Protein AF-A0A6I4M5A2-F1 (afdb_monomer)

Organism: NCBI:txid2650748

Secondary structure (DSSP, 8-state):
--EEEEEEEEEE--BTTEEEEEE----SPPPGGGTTS-TTTTSGGG--S---SSS-EE-BSEEEEE--S-EEEEEEEESS-PPPPSS--SEEEEEEEEE-SS-EEEE-SS--S---EE---SSEEEEEEEEEEEETTEEEEEEEEEE--S-----EEEEEPPPPTT-TTHHHHHHHHHHHHHHHS-EEEEHHHHHHHHTS-HHHHHHHHHHHHHTTSEEEE-TTSSEEEEEEPP-S-HHHH-TTHHHHHHHHHHHHHHHHTTPPP---------SSS--------------PPPPPPPP-

Nearest PDB structures (foldseek):
  6i86-assembly3_C  TM=5.815E-01  e=5.321E-05  Chondromyces crocatus
  7qxx-assembly1_W  TM=5.379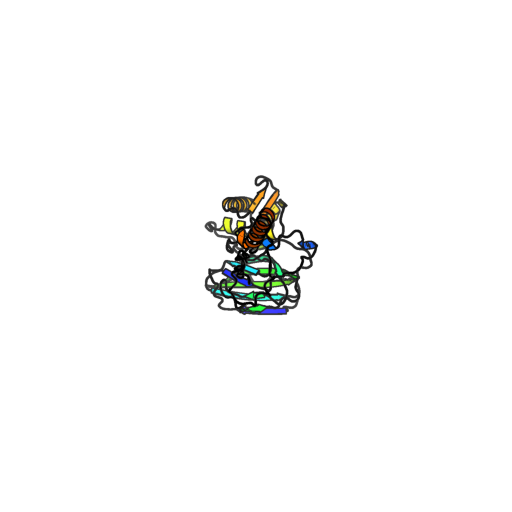E-01  e=1.073E-02  Homo sapiens
  8c7o-assembly1_A  TM=6.845E-01  e=4.508E-01  Staphylococcus aureus subsp. aureus USA300
  3fm5-assembly3_B  TM=6.234E-01  e=3.542E-01  Rhodococcus jostii RHA1
  5lnh-assembly1_A  TM=3.674E-01  e=1.256E+00  Bacillus subtilis subsp. subtilis str. 168

Sequence (300 aa):
MPLLARYEHPEHRPEYSTLVVRGTPWTTDLPPELAHLDLDLLDEDAFAGWPQGDLGGAGNGWVLATTTNLNHVVLEAHDAAPPPSDERWGDVMESPLRSGGLGVNLTQVIESEPMRGVRLGPAGLYRVRMSRRRLDDRWHWLLQFWPAGGVLEPPRGLFREPRSAQDDDLESDLAMDLVAIALWSPGQASKADLAERLLVSTQAIDAALEYALRYDLLHVDDRAASTVSITPVDKRPPEERDPFAAARERRAALEAWAKANGKRINVRANPHPRSGNDSAAAISMTVPLPKTPRPERPGD

Radius of gyration: 25.93 Å; Cα contacts (8 Å, |Δi|>4): 566; chains: 1; bounding box: 83×92×46 Å

Solvent-accessible surface area (backbone atoms only — not comparable to full-atom values): 16962 Å² total; per-residue (Å²): 131,57,76,73,33,73,34,78,39,78,75,40,64,37,46,92,31,32,45,36,33,43,32,42,53,57,87,67,85,69,59,79,92,49,63,87,50,61,64,71,65,30,35,82,65,23,46,76,65,70,68,52,18,72,78,40,52,48,30,45,13,39,36,38,20,41,55,56,70,43,22,30,41,35,41,36,18,30,78,43,82,74,75,85,69,90,66,89,59,43,30,28,34,38,29,43,30,34,33,39,26,65,30,41,15,45,36,48,82,83,56,85,70,69,46,81,49,30,55,73,48,71,59,43,53,27,35,34,37,44,34,34,33,81,53,93,92,30,40,38,38,40,37,40,35,19,59,45,90,78,72,86,57,46,49,32,45,79,42,69,58,84,74,61,96,79,54,86,54,55,42,53,21,46,23,41,49,49,38,51,28,19,58,63,53,64,41,78,45,41,43,63,60,52,10,60,33,61,72,52,51,51,68,56,48,54,48,8,53,50,45,21,47,76,70,56,44,34,48,67,46,57,75,88,50,68,54,28,35,36,38,60,45,79,57,49,56,75,61,70,79,35,76,52,48,66,56,49,51,53,47,51,53,48,52,53,52,25,59,77,68,79,46,84,82,82,78,72,81,72,77,78,83,72,92,66,100,74,83,79,86,85,80,81,82,85,74,81,73,78,80,74,79,78,80,79,76,84,82,132

Structure (mmCIF, N/CA/C/O backbone):
data_AF-A0A6I4M5A2-F1
#
_entry.id   AF-A0A6I4M5A2-F1
#
loop_
_atom_site.group_PDB
_atom_site.id
_atom_site.type_symbol
_atom_site.label_atom_id
_atom_site.label_alt_id
_atom_site.label_comp_id
_atom_site.label_asym_id
_atom_site.label_entity_id
_atom_site.label_seq_id
_atom_site.pdbx_PDB_ins_code
_atom_site.Cartn_x
_atom_site.Cartn_y
_atom_site.Cartn_z
_atom_site.occupancy
_atom_site.B_iso_or_equiv
_atom_site.auth_seq_id
_atom_site.auth_comp_id
_atom_site.auth_asym_id
_atom_site.auth_atom_id
_atom_site.pdbx_PDB_model_num
ATOM 1 N N . MET A 1 1 ? 23.786 -6.596 -8.452 1.00 70.50 1 MET A N 1
ATOM 2 C CA . MET A 1 1 ? 22.385 -6.900 -8.119 1.00 70.50 1 MET A CA 1
ATOM 3 C C . MET A 1 1 ? 21.661 -7.228 -9.406 1.00 70.50 1 MET A C 1
ATOM 5 O O . MET A 1 1 ? 21.428 -6.315 -10.190 1.00 70.50 1 MET A O 1
ATOM 9 N N . PRO A 1 2 ? 21.491 -8.515 -9.725 1.00 90.56 2 PRO A N 1
ATOM 10 C CA . PRO A 1 2 ? 20.847 -8.938 -10.956 1.00 90.56 2 PRO A CA 1
ATOM 11 C C . PRO A 1 2 ? 19.333 -8.688 -10.940 1.00 90.56 2 PRO A C 1
ATOM 13 O O . PRO A 1 2 ? 18.602 -9.1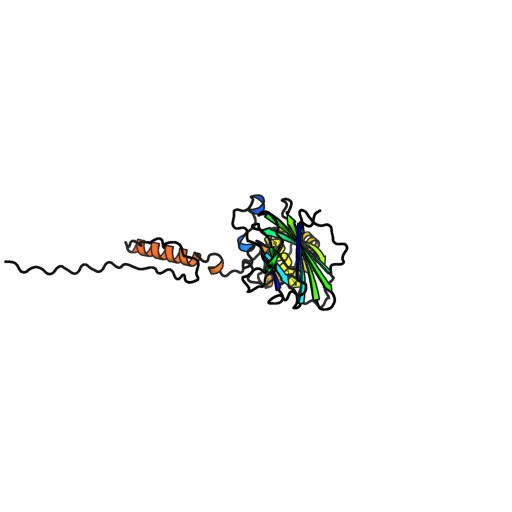83 -10.084 1.00 90.56 2 PRO A O 1
ATOM 16 N N . LEU A 1 3 ? 18.871 -7.986 -11.975 1.00 96.62 3 LEU A N 1
ATOM 17 C CA . LEU A 1 3 ? 17.494 -8.066 -12.446 1.00 96.62 3 LEU A CA 1
ATOM 18 C C . LEU A 1 3 ? 17.213 -9.523 -12.845 1.00 96.62 3 LEU A C 1
ATOM 20 O O . LEU A 1 3 ? 17.863 -10.061 -13.742 1.00 96.62 3 LEU A O 1
ATOM 24 N N . LEU A 1 4 ? 16.263 -10.163 -12.168 1.00 96.06 4 LEU A N 1
ATOM 25 C CA . LEU A 1 4 ? 15.893 -11.562 -12.385 1.00 96.06 4 LEU A CA 1
ATOM 26 C C . LEU A 1 4 ? 14.869 -11.712 -13.509 1.00 96.06 4 LEU A C 1
ATOM 28 O O . LEU A 1 4 ? 14.948 -12.642 -14.311 1.00 96.06 4 LEU A O 1
ATOM 32 N N . ALA A 1 5 ? 13.890 -10.811 -13.555 1.00 96.62 5 ALA A N 1
ATOM 33 C CA . ALA A 1 5 ? 12.836 -10.810 -14.558 1.00 96.62 5 ALA A CA 1
ATOM 34 C C . ALA A 1 5 ? 12.271 -9.403 -14.742 1.00 96.62 5 ALA A C 1
ATOM 36 O O . ALA A 1 5 ? 12.229 -8.615 -13.798 1.00 96.62 5 ALA A O 1
ATOM 37 N N . ARG A 1 6 ? 11.786 -9.119 -15.952 1.00 97.12 6 ARG A N 1
ATOM 38 C CA . ARG A 1 6 ? 11.115 -7.867 -16.293 1.00 97.12 6 ARG A CA 1
ATOM 39 C C . ARG A 1 6 ? 9.891 -8.143 -17.153 1.00 97.12 6 ARG A C 1
ATOM 41 O O . ARG A 1 6 ? 9.943 -8.967 -18.064 1.00 97.12 6 ARG A O 1
ATOM 48 N N . TYR A 1 7 ? 8.817 -7.429 -16.864 1.00 96.88 7 TYR A N 1
ATOM 49 C CA . TYR A 1 7 ? 7.608 -7.372 -17.671 1.00 96.88 7 TYR A CA 1
ATOM 50 C C . TYR A 1 7 ? 7.252 -5.908 -17.927 1.00 96.88 7 TYR A C 1
ATOM 52 O O . TYR A 1 7 ? 7.434 -5.065 -17.054 1.00 96.88 7 TYR A O 1
ATOM 60 N N . GLU A 1 8 ? 6.763 -5.608 -19.126 1.00 97.50 8 GLU A N 1
ATOM 61 C CA . GLU A 1 8 ? 6.449 -4.249 -19.556 1.00 97.50 8 GLU A CA 1
ATOM 62 C C . GLU A 1 8 ? 5.127 -4.238 -20.322 1.00 97.50 8 GLU A C 1
ATOM 64 O O . GLU A 1 8 ? 4.909 -5.058 -21.220 1.00 97.50 8 GLU A O 1
ATOM 69 N N . HIS A 1 9 ? 4.251 -3.306 -19.954 1.00 96.00 9 HIS A N 1
ATOM 70 C CA . HIS A 1 9 ? 2.981 -3.047 -20.611 1.00 96.00 9 HIS A CA 1
ATOM 71 C C . HIS A 1 9 ? 2.895 -1.556 -20.989 1.00 96.00 9 HIS A C 1
ATOM 73 O O . HIS A 1 9 ? 2.576 -0.727 -20.133 1.00 96.00 9 HIS A O 1
ATOM 79 N N . PRO A 1 10 ? 3.150 -1.187 -22.258 1.00 95.38 10 PRO A N 1
ATOM 80 C CA . PRO A 1 10 ? 3.317 0.214 -22.658 1.00 95.38 10 PRO A CA 1
ATOM 81 C C . PRO A 1 10 ? 2.013 1.029 -22.675 1.00 95.38 10 PRO A C 1
ATOM 83 O O . PRO A 1 10 ? 2.061 2.256 -22.608 1.00 95.38 10 PRO A O 1
ATOM 86 N N . GLU A 1 11 ? 0.859 0.361 -22.781 1.00 94.69 11 GLU A N 1
ATOM 87 C CA . GLU A 1 11 ? -0.462 0.999 -22.914 1.00 94.69 11 GLU A CA 1
ATOM 88 C C . GLU A 1 11 ? -1.514 0.334 -22.010 1.00 94.69 11 GLU A C 1
ATOM 90 O O . GLU A 1 11 ? -2.566 -0.118 -22.461 1.00 94.69 11 GLU A O 1
ATOM 95 N N . HIS A 1 12 ? -1.203 0.188 -20.723 1.00 93.75 12 HIS A N 1
ATOM 96 C CA . HIS A 1 12 ? -2.118 -0.410 -19.756 1.00 93.75 12 HIS A CA 1
ATOM 97 C C . HIS A 1 12 ? -3.287 0.537 -19.468 1.00 93.75 12 HIS A C 1
ATOM 99 O O . HIS A 1 12 ? -3.085 1.708 -19.134 1.00 93.75 12 HIS A O 1
ATOM 105 N N . ARG A 1 13 ? -4.507 0.009 -19.588 1.00 93.81 13 ARG A N 1
ATOM 106 C CA . ARG A 1 13 ? -5.756 0.712 -19.296 1.00 93.81 13 ARG A CA 1
ATOM 107 C C . ARG A 1 13 ? -6.363 0.107 -18.029 1.00 93.81 13 ARG A C 1
ATOM 109 O O . ARG A 1 13 ? -6.889 -0.999 -18.107 1.00 93.81 13 ARG A O 1
ATOM 116 N N . PRO A 1 14 ? -6.243 0.785 -16.884 1.00 90.88 14 PRO A N 1
ATOM 117 C CA . PRO A 1 14 ? -6.717 0.270 -15.613 1.00 90.88 14 PRO A CA 1
ATOM 118 C C . PRO A 1 14 ? -8.240 0.354 -15.560 1.00 90.88 14 PRO A C 1
ATOM 120 O O . PRO A 1 14 ? -8.840 1.331 -16.017 1.00 90.88 14 PRO A O 1
ATOM 123 N N . GLU A 1 15 ? -8.867 -0.649 -14.959 1.00 89.75 15 GLU A N 1
ATOM 124 C CA . GLU A 1 15 ? -10.280 -0.565 -14.609 1.00 89.75 15 GLU A CA 1
ATOM 125 C C . GLU A 1 15 ? -10.447 0.352 -13.403 1.00 89.75 15 GLU A C 1
ATOM 127 O O . GLU A 1 15 ? -9.641 0.320 -12.474 1.00 89.75 15 GLU A O 1
ATOM 132 N N . TYR A 1 16 ? -11.483 1.193 -13.427 1.00 89.44 16 TYR A N 1
ATOM 133 C CA . TYR A 1 16 ? -11.801 2.096 -12.319 1.00 89.44 16 TYR A CA 1
ATOM 134 C C . TYR A 1 16 ? -10.622 2.958 -11.849 1.00 89.44 16 TYR A C 1
ATOM 136 O O . TYR A 1 16 ? -10.483 3.225 -10.658 1.00 89.44 16 TYR A O 1
ATOM 144 N N . SER A 1 17 ? -9.744 3.366 -12.774 1.00 90.56 17 SER A N 1
ATOM 145 C CA . SER A 1 17 ? -8.548 4.146 -12.432 1.00 90.56 17 SER A CA 1
ATOM 146 C C . SER A 1 17 ? -7.639 3.446 -11.409 1.00 90.56 17 SER A C 1
ATOM 148 O O . SER A 1 17 ? -6.918 4.108 -10.671 1.00 90.56 17 SER A O 1
ATOM 150 N N . THR A 1 18 ? -7.651 2.111 -11.371 1.00 90.12 18 THR A N 1
ATOM 151 C CA . THR A 1 18 ? -6.906 1.305 -10.401 1.00 90.12 18 THR A CA 1
ATOM 152 C C . THR A 1 18 ? -5.913 0.376 -11.092 1.00 90.12 18 THR A C 1
ATOM 154 O O . THR A 1 18 ? -6.278 -0.487 -11.891 1.00 90.12 18 THR A O 1
ATOM 157 N N . LEU A 1 19 ? -4.632 0.540 -10.772 1.00 92.88 19 LEU A N 1
ATOM 158 C CA . LEU A 1 19 ? -3.585 -0.405 -11.123 1.00 92.88 19 LEU A CA 1
ATOM 159 C C . LEU A 1 19 ? -3.665 -1.583 -10.154 1.00 92.88 19 LEU A C 1
ATOM 161 O O . LEU A 1 19 ? -3.542 -1.385 -8.947 1.00 92.88 19 LEU A O 1
ATOM 165 N N . VAL A 1 20 ? -3.820 -2.795 -10.684 1.00 92.69 20 VAL A N 1
ATOM 166 C CA . VAL A 1 20 ? -3.905 -4.013 -9.876 1.00 92.69 20 VAL A CA 1
ATOM 167 C C . VAL A 1 20 ? -2.782 -4.963 -10.260 1.00 92.69 20 VAL A C 1
ATOM 169 O O . VAL A 1 20 ? -2.643 -5.357 -11.419 1.00 92.69 20 VAL A O 1
ATOM 172 N N . VAL A 1 21 ? -1.991 -5.375 -9.275 1.00 93.88 21 VAL A N 1
ATOM 173 C CA . VAL A 1 21 ? -1.024 -6.460 -9.425 1.00 93.88 21 VAL A CA 1
ATOM 174 C C . VAL A 1 21 ? -1.344 -7.546 -8.410 1.00 93.88 21 VAL A C 1
ATOM 176 O O . VAL A 1 21 ? -1.275 -7.307 -7.210 1.00 93.88 21 VAL A O 1
ATOM 179 N N . ARG A 1 22 ? -1.660 -8.753 -8.885 1.00 92.50 22 ARG A N 1
ATOM 180 C CA . ARG A 1 22 ? -1.986 -9.914 -8.045 1.00 92.50 22 ARG A CA 1
ATOM 181 C C . ARG A 1 22 ? -0.945 -11.014 -8.195 1.00 92.50 22 ARG A C 1
ATOM 183 O O . ARG A 1 22 ? -0.502 -11.346 -9.294 1.00 92.50 22 ARG A O 1
ATOM 190 N N . GLY A 1 23 ? -0.557 -11.604 -7.081 1.00 89.31 23 GLY A N 1
ATOM 191 C CA . GLY A 1 23 ? 0.194 -12.844 -6.984 1.00 89.31 23 GLY A CA 1
ATOM 192 C C . GLY A 1 23 ? -0.644 -13.925 -6.314 1.00 89.31 23 GLY A C 1
ATOM 193 O O . GLY A 1 23 ? -1.784 -13.703 -5.918 1.00 89.31 23 GLY A O 1
ATOM 194 N N . THR A 1 24 ? -0.071 -15.115 -6.168 1.00 81.38 24 THR A N 1
ATOM 195 C CA . THR A 1 24 ? -0.705 -16.161 -5.359 1.00 81.38 24 THR A CA 1
ATOM 196 C C . THR A 1 24 ? -0.703 -15.706 -3.896 1.00 81.38 24 THR A C 1
ATOM 198 O O . THR A 1 24 ? 0.389 -15.447 -3.373 1.00 81.38 24 THR A O 1
ATOM 201 N N . PRO A 1 25 ? -1.856 -15.604 -3.211 1.00 73.56 25 PRO A N 1
ATOM 202 C CA . PRO A 1 25 ? -1.866 -15.321 -1.782 1.00 73.56 25 PRO A CA 1
ATOM 203 C C . PRO A 1 25 ? -1.212 -16.480 -1.029 1.00 73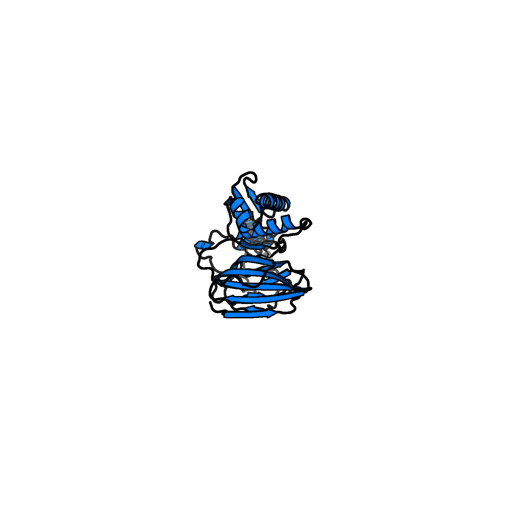.56 25 PRO A C 1
ATOM 205 O O . PRO A 1 25 ? -1.287 -17.643 -1.442 1.00 73.56 25 PRO A O 1
ATOM 208 N N . TRP A 1 26 ? -0.544 -16.177 0.083 1.00 71.25 26 TRP A N 1
ATOM 209 C CA . TRP A 1 26 ? 0.042 -17.222 0.912 1.00 71.25 26 TRP A CA 1
ATOM 210 C C . TRP A 1 26 ? -0.977 -17.697 1.954 1.00 71.25 26 TRP A C 1
ATOM 212 O O . TRP A 1 26 ? -1.348 -16.946 2.852 1.00 71.25 26 TRP A O 1
ATOM 222 N N . THR A 1 27 ? -1.405 -18.958 1.850 1.00 68.00 27 THR A N 1
ATOM 223 C CA . THR A 1 27 ? -2.422 -19.573 2.719 1.00 68.00 27 THR A CA 1
ATOM 224 C C . THR A 1 27 ? -1.880 -20.436 3.867 1.00 68.00 27 THR A C 1
ATOM 226 O O . THR A 1 27 ? -2.673 -21.058 4.567 1.00 68.00 27 THR A O 1
ATOM 229 N N . THR A 1 28 ? -0.559 -20.525 4.080 1.00 69.06 28 THR A N 1
ATOM 230 C CA . THR A 1 28 ? 0.002 -21.306 5.203 1.00 69.06 28 THR A CA 1
ATOM 231 C C . THR A 1 28 ? 0.335 -20.417 6.394 1.00 69.06 28 THR A C 1
ATOM 233 O O . THR A 1 28 ? 0.353 -19.188 6.274 1.00 69.06 28 THR A O 1
ATOM 236 N N . ASP A 1 29 ? 0.635 -21.069 7.519 1.00 69.38 29 ASP A N 1
ATOM 237 C CA . ASP A 1 29 ? 1.002 -20.440 8.785 1.00 69.38 29 ASP A CA 1
ATOM 238 C C . ASP A 1 29 ? 2.046 -19.334 8.602 1.00 69.38 29 ASP A C 1
ATOM 240 O O . ASP A 1 29 ? 2.988 -19.450 7.807 1.00 69.38 29 ASP A O 1
ATOM 244 N N . LEU A 1 30 ? 1.851 -18.246 9.347 1.00 68.50 30 LEU A N 1
ATOM 245 C CA . LEU A 1 30 ? 2.806 -17.153 9.417 1.00 68.50 30 LEU A CA 1
ATOM 246 C C . LEU A 1 30 ? 4.117 -17.639 10.038 1.00 68.50 30 LEU A C 1
ATOM 248 O O . LEU A 1 30 ? 4.089 -18.372 11.032 1.00 68.50 30 LEU A O 1
ATOM 252 N N . PRO A 1 31 ? 5.269 -17.174 9.530 1.00 74.19 31 PRO A N 1
ATOM 253 C CA . PRO A 1 31 ? 6.490 -17.203 10.313 1.00 74.19 31 PRO A CA 1
ATOM 254 C C . PRO A 1 31 ? 6.242 -16.542 11.684 1.00 74.19 31 PRO A C 1
ATOM 256 O O . PRO A 1 31 ? 5.488 -15.565 11.743 1.00 74.19 31 PRO A O 1
ATOM 259 N N . PRO A 1 32 ? 6.850 -17.031 12.780 1.00 79.25 32 PRO A N 1
ATOM 260 C CA . PRO A 1 32 ? 6.626 -16.495 14.126 1.00 79.25 32 PRO A CA 1
ATOM 261 C C . PRO A 1 32 ? 6.792 -14.973 14.227 1.00 79.25 32 PRO A C 1
ATOM 263 O O . PRO A 1 32 ? 6.032 -14.310 14.928 1.00 79.25 32 PRO A O 1
ATOM 266 N N . GLU A 1 33 ? 7.740 -14.406 13.483 1.00 76.00 33 GLU A N 1
ATOM 267 C CA . GLU A 1 33 ? 7.986 -12.966 13.389 1.00 76.00 33 GLU A CA 1
ATOM 268 C C . GLU A 1 33 ? 6.793 -12.151 12.864 1.00 76.00 33 GLU A C 1
ATOM 270 O O . GLU A 1 33 ? 6.682 -10.971 13.184 1.00 76.00 33 GLU A O 1
ATOM 275 N N . LEU A 1 34 ? 5.873 -12.763 12.115 1.00 79.56 34 LEU A N 1
ATOM 276 C CA . LEU A 1 34 ? 4.679 -12.117 11.566 1.00 79.56 34 LEU A CA 1
ATOM 277 C C . LEU A 1 34 ? 3.399 -12.474 12.327 1.00 79.56 34 LEU A C 1
ATOM 279 O O . LEU A 1 34 ? 2.337 -11.989 11.959 1.00 79.56 34 LEU A O 1
ATOM 283 N N . ALA A 1 35 ? 3.474 -13.275 13.395 1.00 82.38 35 ALA A N 1
ATOM 284 C CA . ALA A 1 35 ? 2.304 -13.744 14.149 1.00 82.38 35 ALA A CA 1
ATOM 285 C C . ALA A 1 35 ? 1.466 -12.623 14.799 1.00 82.38 35 ALA A C 1
ATOM 287 O O . ALA A 1 35 ? 0.360 -12.874 15.265 1.00 82.38 35 ALA A O 1
ATOM 288 N N . HIS A 1 36 ? 2.001 -11.402 14.853 1.00 78.81 36 HIS A N 1
ATOM 289 C CA . HIS A 1 36 ? 1.309 -10.212 15.339 1.00 78.81 36 HIS A CA 1
ATOM 290 C C . HIS A 1 36 ? 0.446 -9.525 14.264 1.00 78.81 36 HIS A C 1
ATOM 292 O O . HIS A 1 36 ? -0.306 -8.614 14.599 1.00 78.81 36 HIS A O 1
ATOM 298 N N . LEU A 1 37 ? 0.570 -9.921 12.991 1.00 81.81 37 LEU A N 1
ATOM 299 C CA . LEU A 1 37 ? -0.236 -9.390 11.897 1.00 81.81 37 LEU A CA 1
ATOM 300 C C . LEU A 1 37 ? -1.578 -10.115 11.827 1.00 81.81 37 LEU A C 1
ATOM 302 O O . LEU A 1 37 ? -1.634 -11.346 11.853 1.00 81.81 37 LEU A O 1
ATOM 306 N N . ASP A 1 38 ? -2.646 -9.345 11.656 1.00 81.56 38 ASP A N 1
ATOM 307 C CA . ASP A 1 38 ? -3.947 -9.884 11.286 1.00 81.56 38 ASP A CA 1
ATOM 308 C C . ASP A 1 38 ? -3.975 -10.104 9.768 1.00 81.56 38 ASP A C 1
ATOM 310 O O . ASP A 1 38 ? -4.053 -9.164 8.976 1.00 81.56 38 ASP A O 1
ATOM 314 N N . LEU A 1 39 ? -3.839 -11.363 9.349 1.00 78.00 39 LEU A N 1
ATOM 315 C CA . LEU A 1 39 ? -3.820 -11.716 7.931 1.00 78.00 39 LEU A CA 1
ATOM 316 C C . LEU A 1 39 ? -5.134 -11.451 7.228 1.00 78.00 39 LEU A C 1
ATOM 318 O O . LEU A 1 39 ? -5.117 -11.180 6.028 1.00 78.00 39 LEU A O 1
ATOM 322 N N . ASP A 1 40 ? -6.237 -11.548 7.960 1.00 79.50 40 ASP A N 1
ATOM 323 C CA . ASP A 1 40 ? -7.544 -11.326 7.381 1.00 79.50 40 ASP A CA 1
ATOM 324 C C . ASP A 1 40 ? -7.699 -9.842 7.043 1.00 79.50 40 ASP A C 1
ATOM 326 O O . ASP A 1 40 ? -8.408 -9.525 6.097 1.00 79.50 40 ASP A O 1
ATOM 330 N N . LEU A 1 41 ? -6.993 -8.952 7.753 1.00 81.06 41 LEU A N 1
ATOM 331 C CA . LEU A 1 41 ? -6.876 -7.541 7.393 1.00 81.06 41 LEU A CA 1
ATOM 332 C C . LEU A 1 41 ? -5.922 -7.290 6.218 1.00 81.06 41 LEU A C 1
ATOM 334 O O . LEU A 1 41 ? -6.038 -6.270 5.560 1.00 81.06 41 LEU A O 1
ATOM 338 N N . LEU A 1 42 ? -4.983 -8.188 5.914 1.00 79.19 42 LEU A N 1
ATOM 339 C CA . LEU A 1 42 ? -4.084 -8.034 4.759 1.00 79.19 42 LEU A CA 1
ATOM 340 C C . LEU A 1 42 ? -4.685 -8.547 3.446 1.00 79.19 42 LEU A C 1
ATOM 342 O O . LEU A 1 42 ? -4.019 -8.460 2.408 1.00 79.19 42 LEU A O 1
ATOM 346 N N . ASP A 1 43 ? -5.888 -9.113 3.482 1.00 81.75 43 ASP A N 1
ATOM 347 C CA . ASP A 1 43 ? -6.593 -9.561 2.286 1.00 81.75 43 ASP A CA 1
ATOM 348 C C . ASP A 1 43 ? -7.055 -8.371 1.430 1.00 81.75 43 ASP A C 1
ATOM 350 O O . ASP A 1 43 ? -7.267 -7.274 1.945 1.00 81.75 43 ASP A O 1
ATOM 354 N N . GLU A 1 44 ? -7.184 -8.575 0.119 1.00 77.50 44 GLU A N 1
ATOM 355 C CA . GLU A 1 44 ? -7.558 -7.509 -0.831 1.00 77.50 44 GLU A CA 1
ATOM 356 C C . GLU A 1 44 ? -8.928 -6.906 -0.471 1.00 77.50 44 GLU A C 1
ATOM 358 O O . GLU A 1 44 ? -9.101 -5.689 -0.486 1.00 77.50 44 GLU A O 1
ATOM 363 N N . ASP A 1 45 ? -9.862 -7.758 -0.040 1.00 74.19 45 ASP A N 1
ATOM 364 C CA . ASP A 1 45 ? -11.249 -7.388 0.266 1.00 74.19 45 ASP A CA 1
ATOM 365 C C . ASP A 1 45 ? -11.447 -6.861 1.701 1.00 74.19 45 ASP A C 1
ATOM 367 O O . ASP A 1 45 ? -12.531 -6.394 2.059 1.00 74.19 45 ASP A O 1
ATOM 371 N N . ALA A 1 46 ? -10.418 -6.926 2.556 1.00 65.88 46 ALA A N 1
ATOM 372 C CA . ALA A 1 46 ? -10.512 -6.522 3.964 1.00 65.88 46 ALA A CA 1
ATOM 373 C C . ALA A 1 46 ? -10.891 -5.047 4.144 1.00 65.88 46 ALA A C 1
ATOM 375 O O . ALA A 1 46 ? -11.582 -4.659 5.095 1.00 65.88 46 ALA A O 1
ATOM 376 N N . PHE A 1 47 ? -10.481 -4.233 3.177 1.00 65.88 47 PHE A N 1
ATOM 377 C CA . PHE A 1 47 ? -10.870 -2.847 3.058 1.00 65.88 47 PHE A CA 1
ATOM 378 C C . PHE A 1 47 ? -11.768 -2.727 1.843 1.00 65.88 47 PHE A C 1
ATOM 380 O O . PHE A 1 47 ? -11.332 -2.386 0.753 1.00 65.88 47 PHE A O 1
ATOM 387 N N . ALA A 1 48 ? -13.069 -2.913 2.058 1.00 49.59 48 ALA A N 1
ATOM 388 C CA . ALA A 1 48 ? -14.105 -2.544 1.092 1.00 49.59 48 ALA A CA 1
ATOM 389 C C . ALA A 1 48 ? -14.048 -1.050 0.654 1.00 49.59 48 ALA A C 1
ATOM 391 O O . ALA A 1 48 ? -14.859 -0.604 -0.159 1.00 49.59 48 ALA A O 1
ATOM 392 N N . GLY A 1 49 ? -13.103 -0.262 1.190 1.00 50.25 49 GLY A N 1
ATOM 393 C CA . GLY A 1 49 ? -12.683 1.042 0.695 1.00 50.25 49 GLY A CA 1
ATOM 394 C C . GLY A 1 49 ? -11.512 0.893 -0.276 1.00 50.25 49 GLY A C 1
ATOM 395 O O . GLY A 1 49 ? -10.435 0.439 0.090 1.00 50.25 49 GLY A O 1
ATOM 396 N N . TRP A 1 50 ? -11.768 1.293 -1.514 1.00 58.06 50 TRP A N 1
ATOM 397 C CA . TRP A 1 50 ? -10.872 1.320 -2.665 1.00 58.06 50 TRP A CA 1
ATOM 398 C C . TRP A 1 50 ? -9.465 1.862 -2.358 1.00 58.06 50 TRP A C 1
ATOM 400 O O . TRP A 1 50 ? -9.298 2.589 -1.377 1.00 58.06 50 TRP A O 1
ATOM 410 N N . PRO A 1 51 ? -8.457 1.614 -3.221 1.00 55.44 51 PRO A N 1
ATOM 411 C CA . PRO A 1 51 ? -7.204 2.350 -3.142 1.00 55.44 51 PRO A CA 1
ATOM 412 C C . PRO A 1 51 ? -7.513 3.838 -3.332 1.00 55.44 51 PRO A C 1
ATOM 414 O O . PRO A 1 51 ? -7.735 4.308 -4.439 1.00 55.44 51 PRO A O 1
ATOM 417 N N . GLN A 1 52 ? -7.590 4.569 -2.227 1.00 58.31 52 GLN A N 1
ATOM 418 C CA . GLN A 1 52 ? -7.590 6.028 -2.190 1.00 58.31 52 GLN A CA 1
ATOM 419 C C . GLN A 1 52 ? -6.258 6.522 -1.630 1.00 58.31 52 GLN A C 1
ATOM 421 O O . GLN A 1 52 ? -6.201 7.584 -1.051 1.00 58.31 52 GLN A O 1
ATOM 426 N N . GLY A 1 53 ? -5.200 5.713 -1.724 1.00 61.47 53 GLY A N 1
ATOM 427 C CA . GLY A 1 53 ? -3.836 6.165 -1.487 1.00 61.47 53 GLY A CA 1
ATOM 428 C C . GLY A 1 53 ? -3.225 6.656 -2.794 1.00 61.47 53 GLY A C 1
ATOM 429 O O . GLY A 1 53 ? -3.369 6.015 -3.838 1.00 61.47 53 GLY A O 1
ATOM 430 N N . ASP A 1 54 ? -2.499 7.762 -2.725 1.00 69.88 54 ASP A N 1
ATOM 431 C CA . ASP A 1 54 ? -1.940 8.462 -3.880 1.00 69.88 54 ASP A CA 1
ATOM 432 C C . ASP A 1 54 ? -0.971 7.598 -4.715 1.00 69.88 54 ASP A C 1
ATOM 434 O O . ASP A 1 54 ? -1.011 7.601 -5.943 1.00 69.88 54 ASP A O 1
ATOM 438 N N . LEU A 1 55 ? -0.112 6.807 -4.070 1.00 71.44 55 LEU A N 1
ATOM 439 C CA . LEU A 1 55 ? 0.864 5.935 -4.742 1.00 71.44 55 LEU A CA 1
ATOM 440 C C . LEU A 1 55 ? 0.458 4.456 -4.769 1.00 71.44 55 LEU A C 1
ATOM 442 O O . LEU A 1 55 ? 0.968 3.712 -5.606 1.00 71.44 55 LEU A O 1
ATOM 446 N N . GLY A 1 56 ? -0.434 4.042 -3.866 1.00 83.12 56 GLY A N 1
ATOM 447 C CA . GLY A 1 56 ? -0.869 2.659 -3.706 1.00 83.12 56 GLY A CA 1
ATOM 448 C C . GLY A 1 56 ? -0.380 1.953 -2.440 1.00 83.12 56 GLY A C 1
ATOM 449 O O . GLY A 1 56 ? 0.379 2.489 -1.645 1.00 83.12 56 GLY A O 1
ATOM 450 N N . GLY A 1 57 ? -0.835 0.721 -2.246 1.00 86.06 57 GLY A N 1
ATOM 451 C CA . GLY A 1 57 ? -0.511 -0.136 -1.109 1.00 86.06 57 GLY A CA 1
ATOM 452 C C . GLY A 1 57 ? -0.286 -1.575 -1.551 1.00 86.06 57 GLY A C 1
ATOM 453 O O . GLY A 1 57 ? -0.605 -1.953 -2.679 1.00 86.06 57 GLY A O 1
ATOM 454 N N . ALA A 1 58 ? 0.272 -2.386 -0.659 1.00 88.62 58 ALA A N 1
ATOM 455 C CA . ALA A 1 58 ? 0.438 -3.814 -0.883 1.00 88.62 58 ALA A CA 1
ATOM 456 C C . ALA A 1 58 ? 0.056 -4.609 0.367 1.00 88.62 58 ALA A C 1
ATOM 458 O O . ALA A 1 58 ? 0.243 -4.135 1.490 1.00 88.62 58 ALA A O 1
ATOM 459 N N . GLY A 1 59 ? -0.452 -5.822 0.158 1.00 88.81 59 GLY A N 1
ATOM 460 C CA . GLY A 1 59 ? -0.934 -6.716 1.212 1.00 88.81 59 GLY A CA 1
ATOM 461 C C . GLY A 1 59 ? -0.507 -8.167 0.996 1.00 88.81 59 GLY A C 1
ATOM 462 O O . GLY A 1 59 ? 0.634 -8.457 0.611 1.00 88.81 59 GLY A O 1
ATOM 463 N N . ASN A 1 60 ? -1.416 -9.106 1.262 1.00 88.06 60 ASN A N 1
ATOM 464 C CA . ASN A 1 60 ? -1.191 -10.533 1.047 1.00 88.06 60 ASN A CA 1
ATOM 465 C C . ASN A 1 60 ? -1.468 -10.933 -0.405 1.00 88.06 60 ASN A C 1
ATOM 467 O O . ASN A 1 60 ? -2.553 -11.380 -0.755 1.00 88.06 60 ASN A O 1
ATOM 471 N N . GLY A 1 61 ? -0.449 -10.815 -1.251 1.00 88.19 61 GLY A N 1
ATOM 472 C CA . GLY A 1 61 ? -0.510 -11.235 -2.646 1.00 88.19 61 GLY A CA 1
ATOM 473 C C . GLY A 1 61 ? -1.073 -10.175 -3.583 1.00 88.19 61 GLY A C 1
ATOM 474 O O . GLY A 1 61 ? -1.330 -10.494 -4.735 1.00 88.19 61 GLY A O 1
ATOM 475 N N . TRP A 1 62 ? -1.222 -8.928 -3.146 1.00 91.12 62 TRP A N 1
ATOM 476 C CA . TRP A 1 62 ? -1.743 -7.854 -3.986 1.00 91.12 62 TRP A CA 1
ATOM 477 C C . TRP A 1 62 ? -0.934 -6.565 -3.840 1.00 91.12 62 TRP A C 1
ATOM 479 O O . TRP A 1 62 ? -0.325 -6.304 -2.800 1.00 91.12 62 TRP A O 1
ATOM 489 N N . VAL A 1 63 ? -0.944 -5.768 -4.905 1.00 93.00 63 VAL A N 1
ATOM 490 C CA . VAL A 1 63 ? -0.552 -4.359 -4.940 1.00 93.00 63 VAL A CA 1
ATOM 491 C C . VAL A 1 63 ? -1.655 -3.602 -5.671 1.00 93.00 63 VAL A C 1
ATOM 493 O O . VAL A 1 63 ? -2.052 -4.001 -6.768 1.00 93.00 63 VAL A O 1
ATOM 496 N N . LEU A 1 64 ? -2.137 -2.519 -5.072 1.00 91.81 64 LEU A N 1
ATOM 497 C CA . LEU A 1 64 ? -3.174 -1.656 -5.627 1.00 91.81 64 LEU A CA 1
ATOM 498 C C . LEU A 1 64 ? -2.667 -0.225 -5.662 1.00 91.81 64 LEU A C 1
ATOM 500 O O . LEU A 1 64 ? -2.070 0.215 -4.687 1.00 91.81 64 LEU A O 1
ATOM 504 N N . ALA A 1 65 ? -2.926 0.513 -6.737 1.00 90.88 65 ALA A N 1
ATOM 505 C CA . ALA A 1 65 ? -2.579 1.929 -6.805 1.00 90.88 65 ALA A CA 1
ATOM 506 C C . ALA A 1 65 ? -3.573 2.745 -7.629 1.00 90.88 65 ALA A C 1
ATOM 508 O O . ALA A 1 65 ? -4.056 2.283 -8.664 1.00 90.88 65 ALA A O 1
ATOM 509 N N . THR A 1 66 ? -3.827 3.983 -7.210 1.00 87.81 66 THR A N 1
ATOM 510 C CA . THR A 1 66 ? -4.663 4.928 -7.959 1.00 87.81 66 THR A CA 1
ATOM 511 C C . THR A 1 66 ? -3.902 5.483 -9.147 1.00 87.81 66 THR A C 1
ATOM 513 O O . THR A 1 66 ? -2.747 5.902 -9.050 1.00 87.81 66 THR A O 1
ATOM 516 N N . THR A 1 67 ? -4.545 5.504 -10.305 1.00 89.19 67 THR A N 1
ATOM 517 C CA . THR A 1 67 ? -3.923 5.927 -11.551 1.00 89.19 67 THR A CA 1
ATOM 518 C C . THR A 1 67 ? -4.947 6.537 -12.518 1.00 89.19 67 THR A C 1
ATOM 520 O O . THR A 1 67 ? -6.044 6.898 -12.121 1.00 89.19 67 THR A O 1
ATOM 523 N N . THR A 1 68 ? -4.596 6.733 -13.790 1.00 85.81 68 THR A N 1
ATOM 524 C CA . THR A 1 68 ? -5.508 7.298 -14.803 1.00 85.81 68 THR A CA 1
ATOM 525 C C . THR A 1 68 ? -5.640 6.359 -15.998 1.00 85.81 68 THR A C 1
ATOM 527 O O . THR A 1 68 ? -5.032 5.296 -16.026 1.00 85.81 68 THR A O 1
ATOM 530 N N . ASN A 1 69 ? -6.406 6.754 -17.012 1.00 84.31 69 ASN A N 1
ATOM 531 C CA . ASN A 1 69 ? -6.839 5.878 -18.102 1.00 84.31 69 ASN A CA 1
ATOM 532 C C . ASN A 1 69 ? -5.729 5.269 -18.980 1.00 84.31 69 ASN A C 1
ATOM 534 O O . ASN A 1 69 ? -5.994 4.263 -19.637 1.00 84.31 69 ASN A O 1
ATOM 538 N N . LEU A 1 70 ? -4.528 5.854 -19.050 1.00 89.19 70 LEU A N 1
ATOM 539 C CA . LEU A 1 70 ? -3.437 5.324 -19.874 1.00 89.19 70 LEU A CA 1
ATOM 540 C C . LEU A 1 70 ? -2.115 5.330 -19.112 1.00 89.19 70 LEU A C 1
ATOM 542 O O . LEU A 1 70 ? -1.641 6.380 -18.677 1.00 89.19 70 LEU A O 1
ATOM 546 N N . ASN A 1 71 ? -1.512 4.146 -18.999 1.00 92.25 71 ASN A N 1
ATOM 547 C CA . ASN A 1 71 ? -0.300 3.937 -18.224 1.00 92.25 71 ASN A CA 1
ATOM 548 C C . ASN A 1 71 ? 0.732 3.115 -18.982 1.00 92.25 71 ASN A C 1
ATOM 550 O O . ASN A 1 71 ? 0.403 2.149 -19.664 1.00 92.25 71 ASN A O 1
ATOM 554 N N . HIS A 1 72 ? 1.997 3.446 -18.769 1.00 96.00 72 HIS A N 1
ATOM 555 C CA . HIS A 1 72 ? 3.106 2.547 -19.035 1.00 96.00 72 HIS A CA 1
ATOM 556 C C . HIS A 1 72 ? 3.488 1.881 -17.710 1.00 96.00 72 HIS A C 1
ATOM 558 O O . HIS A 1 72 ? 3.935 2.560 -16.790 1.00 96.00 72 HIS A O 1
ATOM 564 N N . VAL A 1 73 ? 3.312 0.563 -17.606 1.00 96.62 73 VAL A N 1
ATOM 565 C CA . VAL A 1 73 ? 3.626 -0.207 -16.393 1.00 96.62 73 VAL A CA 1
ATOM 566 C C . VAL A 1 73 ? 4.821 -1.122 -16.632 1.00 96.62 73 VAL A C 1
ATOM 568 O O . VAL A 1 73 ? 4.827 -1.907 -17.579 1.00 96.62 73 VAL A O 1
ATOM 571 N N . VAL A 1 74 ? 5.809 -1.058 -15.744 1.00 97.44 74 VAL A N 1
ATOM 572 C CA . VAL A 1 74 ? 6.965 -1.955 -15.709 1.00 97.44 74 VAL A CA 1
ATOM 573 C C . VAL A 1 74 ? 6.975 -2.701 -14.379 1.00 97.44 74 VAL A C 1
ATOM 575 O O . VAL A 1 74 ? 6.906 -2.084 -13.318 1.00 97.44 74 VAL A O 1
ATOM 578 N N . LEU A 1 75 ? 7.098 -4.026 -14.435 1.00 97.75 75 LEU A N 1
ATOM 579 C CA . LEU A 1 75 ? 7.324 -4.884 -13.274 1.00 97.75 75 LEU A CA 1
ATOM 580 C C . LEU A 1 75 ? 8.739 -5.459 -13.348 1.00 97.75 75 LEU A C 1
ATOM 582 O O . LEU A 1 75 ? 9.134 -6.001 -14.382 1.00 97.75 75 LEU A O 1
ATOM 586 N N . GLU A 1 76 ? 9.486 -5.397 -12.252 1.00 97.88 76 GLU A N 1
ATOM 587 C CA . GLU A 1 76 ? 10.840 -5.941 -12.153 1.00 97.88 76 GLU A CA 1
ATOM 588 C C . GLU A 1 76 ? 10.996 -6.808 -10.909 1.00 97.88 76 GLU A C 1
ATOM 590 O O . GLU A 1 76 ? 10.671 -6.379 -9.809 1.00 97.88 76 GLU A O 1
ATOM 595 N N . ALA A 1 77 ? 11.546 -8.009 -11.061 1.00 97.50 77 ALA A N 1
ATOM 596 C CA . ALA A 1 77 ? 11.957 -8.845 -9.938 1.00 97.50 77 ALA A CA 1
ATOM 597 C C . ALA A 1 77 ? 13.480 -8.793 -9.783 1.00 97.50 77 ALA A C 1
ATOM 599 O O . ALA A 1 77 ? 14.207 -8.960 -10.762 1.00 97.50 77 ALA A O 1
ATOM 600 N N . HIS A 1 78 ? 13.954 -8.609 -8.555 1.00 97.12 78 HIS A N 1
ATOM 601 C CA . HIS A 1 78 ? 15.365 -8.502 -8.184 1.00 97.12 78 HIS A CA 1
ATOM 602 C C . HIS A 1 78 ? 15.700 -9.503 -7.073 1.00 97.12 78 HIS A C 1
ATOM 604 O O . HIS A 1 78 ? 14.830 -9.908 -6.301 1.00 97.12 78 HIS A O 1
ATOM 610 N N . ASP A 1 79 ? 16.967 -9.908 -6.979 1.00 95.81 79 ASP A N 1
ATOM 611 C CA . ASP A 1 79 ? 17.440 -10.817 -5.924 1.00 95.81 79 ASP A CA 1
ATOM 612 C C . ASP A 1 79 ? 17.719 -10.121 -4.583 1.00 95.81 79 ASP A C 1
ATOM 614 O O . ASP A 1 79 ? 17.791 -10.776 -3.545 1.00 95.81 79 ASP A O 1
ATOM 618 N N . ALA A 1 80 ? 17.841 -8.795 -4.594 1.00 95.19 80 ALA A N 1
ATOM 619 C CA . ALA A 1 80 ? 17.936 -7.938 -3.420 1.00 95.19 80 ALA A CA 1
ATOM 620 C C . ALA A 1 80 ? 17.457 -6.508 -3.764 1.00 95.19 80 ALA A C 1
ATOM 622 O O . ALA A 1 80 ? 17.077 -6.231 -4.901 1.00 95.19 80 ALA A O 1
ATOM 623 N N . ALA A 1 81 ? 17.482 -5.595 -2.786 1.00 95.38 81 ALA A N 1
ATOM 624 C CA . ALA A 1 81 ? 17.006 -4.214 -2.927 1.00 95.38 81 ALA A CA 1
ATOM 625 C C . ALA A 1 81 ? 17.704 -3.430 -4.060 1.00 95.38 81 ALA A C 1
ATOM 627 O O . ALA A 1 81 ? 18.886 -3.110 -3.916 1.00 95.38 81 ALA A O 1
ATOM 628 N N . PRO A 1 82 ? 17.015 -3.070 -5.160 1.00 94.94 82 PRO A N 1
ATOM 629 C CA . PRO A 1 82 ? 17.643 -2.341 -6.252 1.00 94.94 82 PRO A CA 1
ATOM 630 C C . PRO A 1 82 ? 18.141 -0.969 -5.768 1.00 94.94 82 PRO A C 1
ATOM 632 O O . PRO A 1 82 ? 17.509 -0.350 -4.894 1.00 94.94 82 PRO A O 1
ATOM 635 N N . PRO A 1 83 ? 19.253 -0.459 -6.337 1.00 91.62 83 PRO A N 1
ATOM 636 C CA . PRO A 1 83 ? 19.747 0.867 -5.991 1.00 91.62 83 PRO A CA 1
ATOM 637 C C . PRO A 1 83 ? 18.666 1.927 -6.260 1.00 91.62 83 PRO A C 1
ATOM 639 O O . PRO A 1 83 ? 17.757 1.692 -7.065 1.00 91.62 83 PRO A O 1
ATOM 642 N N . PRO A 1 84 ? 18.731 3.092 -5.595 1.00 88.50 84 PRO A N 1
ATOM 643 C CA . PRO A 1 84 ? 17.922 4.235 -5.991 1.00 88.50 84 PRO A CA 1
ATOM 644 C C . PRO A 1 84 ? 18.110 4.507 -7.486 1.00 88.50 84 PRO A C 1
ATOM 646 O O . PRO A 1 84 ? 19.223 4.441 -8.003 1.00 88.50 84 PRO A O 1
ATOM 649 N N . SER A 1 85 ? 17.009 4.760 -8.184 1.00 84.75 85 SER A N 1
ATOM 650 C CA . SER A 1 85 ? 17.039 5.090 -9.605 1.00 84.75 85 SER A CA 1
ATOM 651 C C . SER A 1 85 ? 17.615 6.495 -9.801 1.00 84.75 85 SER A C 1
ATOM 653 O O . SER A 1 85 ? 17.157 7.428 -9.147 1.00 84.75 85 SER A O 1
ATOM 655 N N . ASP A 1 86 ? 18.540 6.661 -10.751 1.00 79.50 86 ASP A N 1
ATOM 656 C CA . ASP A 1 86 ? 19.013 7.987 -11.190 1.00 79.50 86 ASP A CA 1
ATOM 657 C C . ASP A 1 86 ? 17.928 8.758 -11.964 1.00 79.50 86 ASP A C 1
ATOM 659 O O . ASP A 1 86 ? 17.999 9.979 -12.131 1.00 79.50 86 ASP A O 1
ATOM 663 N N . GLU A 1 87 ? 16.908 8.051 -12.461 1.00 83.81 87 GLU A N 1
ATOM 664 C CA . GLU A 1 87 ? 15.755 8.689 -13.081 1.00 83.81 87 GLU A CA 1
ATOM 665 C C . GLU A 1 87 ? 14.940 9.492 -12.066 1.00 83.81 87 GLU A C 1
ATOM 667 O O . GLU A 1 87 ? 14.674 9.039 -10.952 1.00 83.81 87 GLU A O 1
ATOM 672 N N . ARG A 1 88 ? 14.464 10.663 -12.499 1.00 88.94 88 ARG A N 1
ATOM 673 C CA . ARG A 1 88 ? 13.545 11.489 -11.716 1.00 88.94 88 ARG A CA 1
ATOM 674 C C . ARG A 1 88 ? 12.157 10.857 -11.734 1.00 88.94 88 ARG A C 1
ATOM 676 O O . ARG A 1 88 ? 11.452 10.921 -12.743 1.00 88.94 88 ARG A O 1
ATOM 683 N N . TRP A 1 89 ? 11.814 10.209 -10.631 1.00 94.38 89 TRP A N 1
ATOM 684 C CA . TRP A 1 89 ? 10.458 9.784 -10.305 1.00 94.38 89 TRP A CA 1
ATOM 685 C C . TRP A 1 89 ? 9.765 10.902 -9.533 1.00 94.38 89 TRP A C 1
ATOM 687 O O . TRP A 1 89 ? 10.426 11.586 -8.756 1.00 94.38 89 TRP A O 1
ATOM 697 N N . GLY A 1 90 ? 8.471 11.104 -9.780 1.00 91.75 90 GLY A N 1
ATOM 698 C CA . GLY A 1 90 ? 7.695 12.125 -9.078 1.00 91.75 90 GLY A CA 1
ATOM 699 C C . GLY A 1 90 ? 7.279 11.650 -7.694 1.00 91.75 90 GLY A C 1
ATOM 700 O O . GLY A 1 90 ? 7.381 12.377 -6.720 1.00 91.75 90 GLY A O 1
ATOM 701 N N . ASP A 1 91 ? 6.927 10.376 -7.586 1.00 93.12 91 ASP A N 1
ATOM 702 C CA . ASP A 1 91 ? 6.527 9.758 -6.336 1.00 93.12 91 ASP A CA 1
ATOM 703 C C . ASP A 1 91 ? 7.209 8.391 -6.212 1.00 93.12 91 ASP A C 1
ATOM 705 O O . ASP A 1 91 ? 7.282 7.634 -7.184 1.00 93.12 91 ASP A O 1
ATOM 709 N N . VAL A 1 92 ? 7.734 8.072 -5.030 1.00 95.19 92 VAL A N 1
ATOM 710 C CA . VAL A 1 92 ? 8.391 6.796 -4.730 1.00 95.19 92 VAL A CA 1
ATOM 711 C C . VAL A 1 92 ? 8.035 6.360 -3.318 1.00 95.19 92 VAL A C 1
ATOM 713 O O . VAL A 1 92 ? 8.328 7.066 -2.352 1.00 95.19 92 VAL A O 1
ATOM 716 N N . MET A 1 93 ? 7.496 5.154 -3.178 1.00 94.44 93 MET A N 1
ATOM 717 C CA . MET A 1 93 ? 7.311 4.507 -1.880 1.00 94.44 93 MET A CA 1
ATOM 718 C C . MET A 1 93 ? 7.774 3.059 -1.893 1.00 94.44 93 MET A C 1
ATOM 720 O O . MET A 1 93 ? 7.868 2.419 -2.939 1.00 94.44 93 MET A O 1
ATOM 724 N N . GLU A 1 94 ? 8.036 2.532 -0.707 1.00 95.38 94 GLU A N 1
ATOM 725 C CA . GLU A 1 94 ? 8.267 1.115 -0.476 1.00 95.38 94 GLU A CA 1
ATOM 726 C C . GLU A 1 94 ? 7.154 0.567 0.409 1.00 95.38 94 GLU A C 1
ATOM 728 O O . GLU A 1 94 ? 6.806 1.185 1.411 1.00 95.38 94 GLU A O 1
ATOM 733 N N . SER A 1 95 ? 6.620 -0.601 0.060 1.00 94.38 95 SER A N 1
ATOM 734 C CA . SER A 1 95 ? 5.654 -1.341 0.870 1.00 94.38 95 SER A CA 1
ATOM 735 C C . SER A 1 95 ? 6.141 -2.777 1.072 1.00 94.38 95 SER A C 1
ATOM 737 O O . SER A 1 95 ? 6.728 -3.367 0.158 1.00 94.38 95 SER A O 1
ATOM 739 N N . PRO A 1 96 ? 5.945 -3.377 2.255 1.00 94.44 96 PRO A N 1
ATOM 740 C CA . PRO A 1 96 ? 5.988 -4.830 2.376 1.00 94.44 96 PRO A CA 1
ATOM 741 C C . PRO A 1 96 ? 4.898 -5.482 1.506 1.00 94.44 96 PRO A C 1
ATOM 743 O O . PRO A 1 96 ? 3.842 -4.899 1.271 1.00 94.44 96 PRO A O 1
ATOM 746 N N . LEU A 1 97 ? 5.196 -6.680 1.006 1.00 92.88 97 LEU A N 1
ATOM 747 C CA . LEU A 1 97 ? 4.313 -7.526 0.205 1.00 92.88 97 LEU A CA 1
ATOM 748 C C . LEU A 1 97 ? 4.496 -8.967 0.675 1.00 92.88 97 LEU A C 1
ATOM 750 O O . LEU A 1 97 ? 5.618 -9.476 0.687 1.00 92.88 97 LEU A O 1
ATOM 754 N N . ARG A 1 98 ? 3.413 -9.666 0.999 1.00 90.62 98 ARG A N 1
ATOM 755 C CA . ARG A 1 98 ? 3.475 -11.112 1.246 1.00 90.62 98 ARG A CA 1
ATOM 756 C C . ARG A 1 98 ? 3.108 -11.848 -0.037 1.00 90.62 98 ARG A C 1
ATOM 758 O O . ARG A 1 98 ? 2.149 -11.478 -0.698 1.00 90.62 98 ARG A O 1
ATOM 765 N N . SER A 1 99 ? 3.869 -12.873 -0.414 1.00 90.38 99 SER A N 1
ATOM 766 C CA . SER A 1 99 ? 3.611 -13.655 -1.631 1.00 90.38 99 SER A CA 1
ATOM 767 C C . SER A 1 99 ? 3.658 -15.153 -1.340 1.00 90.38 99 SER A C 1
ATOM 769 O O . SER A 1 99 ? 4.587 -15.627 -0.689 1.00 90.38 99 SER A O 1
ATOM 771 N N . GLY A 1 100 ? 2.692 -15.911 -1.864 1.00 87.50 100 GLY A N 1
ATOM 772 C CA . GLY A 1 100 ? 2.624 -17.377 -1.785 1.00 87.50 100 GLY A CA 1
ATOM 773 C C . GLY A 1 100 ? 3.581 -18.110 -2.731 1.00 87.50 100 GLY A C 1
ATOM 774 O O . GLY A 1 100 ? 3.536 -19.335 -2.827 1.00 87.50 100 GLY A O 1
ATOM 775 N N . GLY A 1 101 ? 4.455 -17.379 -3.426 1.00 75.81 101 GLY A N 1
ATOM 776 C CA . GLY A 1 101 ? 5.375 -17.917 -4.423 1.00 75.81 101 GLY A CA 1
ATOM 777 C C . GLY A 1 101 ? 4.737 -17.999 -5.811 1.00 75.81 101 GLY A C 1
ATOM 778 O O . GLY A 1 101 ? 3.522 -17.886 -5.970 1.00 75.81 101 GLY A O 1
ATOM 779 N N . LEU A 1 102 ? 5.583 -18.192 -6.828 1.00 79.56 102 LEU A N 1
ATOM 780 C CA . LEU A 1 102 ? 5.308 -18.194 -8.282 1.00 79.56 102 LEU A CA 1
ATOM 781 C C . LEU A 1 102 ? 5.543 -16.851 -8.976 1.00 79.56 102 LEU A C 1
ATOM 783 O O . LEU A 1 102 ? 6.337 -16.810 -9.917 1.00 79.56 102 LEU A O 1
ATOM 787 N N . GLY A 1 103 ? 4.912 -15.767 -8.533 1.00 89.25 103 GLY A N 1
ATOM 788 C CA . GLY A 1 103 ? 5.041 -14.472 -9.197 1.00 89.25 103 GLY A CA 1
ATOM 789 C C . GLY A 1 103 ? 3.918 -13.498 -8.888 1.00 89.25 103 GLY A C 1
ATOM 790 O O . GLY A 1 103 ? 2.997 -13.810 -8.137 1.00 89.25 103 GLY A O 1
ATOM 791 N N . VAL A 1 104 ? 4.024 -12.325 -9.498 1.00 93.94 104 VAL A N 1
ATOM 792 C CA . VAL A 1 104 ? 3.024 -11.257 -9.472 1.00 93.94 104 VAL A CA 1
ATOM 793 C C . VAL A 1 104 ? 2.694 -10.859 -10.900 1.00 93.94 104 VAL A C 1
ATOM 795 O O . VAL A 1 104 ? 3.583 -10.788 -11.748 1.00 93.94 104 VAL A O 1
ATOM 798 N N . ASN A 1 105 ? 1.418 -10.617 -11.161 1.00 94.88 105 ASN A N 1
ATOM 799 C CA . ASN A 1 105 ? 0.868 -10.380 -12.484 1.00 94.88 105 ASN A CA 1
ATOM 800 C C . ASN A 1 105 ? 0.083 -9.081 -12.487 1.00 94.88 105 ASN A C 1
ATOM 802 O O . ASN A 1 105 ? -0.706 -8.836 -11.578 1.00 94.88 105 ASN A O 1
ATOM 806 N N . LEU A 1 106 ? 0.272 -8.284 -13.534 1.00 94.62 106 LEU A N 1
ATOM 807 C CA . LEU A 1 106 ? -0.641 -7.190 -13.832 1.00 94.62 106 LEU A CA 1
ATOM 808 C C . LEU A 1 106 ? -2.018 -7.787 -14.156 1.00 94.62 106 LEU A C 1
ATOM 810 O O . LEU A 1 106 ? -2.104 -8.796 -14.855 1.00 94.62 106 LEU A O 1
ATOM 814 N N . THR A 1 107 ? -3.086 -7.210 -13.626 1.00 91.88 107 THR A N 1
ATOM 815 C CA . THR A 1 107 ? -4.453 -7.697 -13.839 1.00 91.88 107 THR A CA 1
ATOM 816 C C . THR A 1 107 ? -5.432 -6.531 -13.864 1.00 91.88 107 THR A C 1
ATOM 818 O O . THR A 1 107 ? -5.059 -5.386 -13.607 1.00 91.88 107 THR A O 1
ATOM 821 N N . GLN A 1 108 ? -6.681 -6.823 -14.205 1.00 89.31 108 GLN A N 1
ATOM 822 C CA . GLN A 1 108 ? -7.794 -5.898 -14.041 1.00 89.31 108 GLN A CA 1
ATOM 823 C C . GLN A 1 108 ? -8.565 -6.207 -12.750 1.00 89.31 108 GLN A C 1
ATOM 825 O O . GLN A 1 108 ? -8.334 -7.243 -12.116 1.00 89.31 108 GLN A O 1
ATOM 830 N N . VAL A 1 109 ? -9.453 -5.300 -12.342 1.00 86.19 109 VAL A N 1
ATOM 831 C CA . VAL A 1 109 ? -10.222 -5.418 -11.095 1.00 86.19 109 VAL A CA 1
ATOM 832 C C . VAL A 1 109 ? -11.201 -6.588 -11.199 1.00 86.19 109 VAL A C 1
ATOM 834 O O . VAL A 1 109 ? -11.224 -7.430 -10.302 1.00 86.19 109 VAL A O 1
ATOM 837 N N . ILE A 1 110 ? -11.945 -6.669 -12.306 1.00 83.06 110 ILE A N 1
ATOM 838 C CA . ILE A 1 110 ? -13.012 -7.651 -12.544 1.00 83.06 110 ILE A CA 1
ATOM 839 C C . ILE A 1 110 ? -12.490 -8.912 -13.246 1.00 83.06 110 ILE A C 1
ATOM 841 O O . ILE A 1 110 ? -13.027 -10.002 -13.035 1.00 83.06 110 ILE A O 1
ATOM 845 N N . GLU A 1 111 ? -11.468 -8.797 -14.097 1.00 75.44 111 GLU A N 1
ATOM 846 C CA . GLU A 1 111 ? -10.987 -9.951 -14.861 1.00 75.44 111 GLU A CA 1
ATOM 847 C C . GLU A 1 111 ? -10.246 -10.965 -13.980 1.00 75.44 111 GLU A C 1
ATOM 849 O O . GLU A 1 111 ? -9.340 -10.636 -13.212 1.00 75.44 111 GLU A O 1
ATOM 854 N N . SER A 1 112 ? -10.621 -12.238 -14.140 1.00 61.06 112 SER A N 1
ATOM 855 C CA . SER A 1 112 ? -10.029 -13.365 -13.416 1.00 61.06 112 SER A CA 1
ATOM 856 C C . SER A 1 112 ? -8.787 -13.949 -14.088 1.00 61.06 112 SER A C 1
ATOM 858 O O . SER A 1 112 ? -8.102 -14.770 -13.479 1.00 61.06 112 SER A O 1
ATOM 860 N N . GLU A 1 113 ? -8.519 -13.610 -15.354 1.00 73.69 113 GLU A N 1
ATOM 861 C CA . GLU A 1 113 ? -7.343 -14.123 -16.057 1.00 73.69 113 GLU A CA 1
ATOM 862 C C . GLU A 1 113 ? -6.150 -13.188 -15.830 1.00 73.69 113 GLU A C 1
ATOM 864 O O . GLU A 1 113 ? -6.142 -12.067 -16.340 1.00 73.69 113 GLU A O 1
ATOM 869 N N . PRO A 1 114 ? -5.122 -13.620 -15.076 1.00 68.62 114 PRO A N 1
ATOM 870 C CA . PRO A 1 114 ? -3.954 -12.785 -14.854 1.00 68.62 114 PRO A CA 1
ATOM 871 C C . PRO A 1 114 ? -3.244 -12.524 -16.186 1.00 68.62 114 PRO A C 1
ATOM 873 O O . PRO A 1 114 ? -2.970 -13.456 -16.953 1.00 68.62 114 PRO A O 1
ATOM 876 N N . MET A 1 115 ? -2.883 -11.264 -16.448 1.00 76.50 115 MET A N 1
ATOM 877 C CA . MET A 1 115 ? -1.979 -10.951 -17.554 1.00 76.50 115 MET A CA 1
ATOM 878 C C . MET A 1 115 ? -0.581 -11.517 -17.252 1.00 76.50 115 MET A C 1
ATOM 880 O O . MET A 1 115 ? -0.313 -12.099 -16.200 1.00 76.50 115 MET A O 1
ATOM 884 N N . ARG A 1 116 ? 0.361 -11.355 -18.187 1.00 85.81 116 ARG A N 1
ATOM 885 C CA . ARG A 1 116 ? 1.758 -11.732 -17.930 1.00 85.81 116 ARG A CA 1
ATOM 886 C C . ARG A 1 116 ? 2.343 -10.899 -16.780 1.00 85.81 116 ARG A C 1
ATOM 888 O O . ARG A 1 116 ? 2.003 -9.734 -16.603 1.00 85.81 116 ARG A O 1
ATOM 895 N N . GLY A 1 117 ? 3.256 -11.509 -16.032 1.00 91.69 117 GLY A N 1
ATOM 896 C CA . GLY A 1 117 ? 3.883 -10.926 -14.852 1.00 91.69 117 GLY A CA 1
ATOM 897 C C . GLY A 1 117 ? 5.354 -11.301 -14.697 1.00 91.69 117 GLY A C 1
ATOM 898 O O . GLY A 1 117 ? 5.987 -11.795 -15.635 1.00 91.69 117 GLY A O 1
ATOM 899 N N . VAL A 1 118 ? 5.899 -11.095 -13.499 1.00 96.00 118 VAL A N 1
ATOM 900 C CA . VAL A 1 118 ? 7.270 -11.488 -13.131 1.00 96.00 118 VAL A CA 1
ATOM 901 C C . VAL A 1 118 ? 7.260 -12.566 -12.055 1.00 96.00 118 VAL A C 1
ATOM 903 O O . VAL A 1 118 ? 6.398 -12.591 -11.178 1.00 96.00 118 VAL A O 1
ATOM 906 N N . ARG A 1 119 ? 8.242 -13.471 -12.102 1.00 95.19 119 ARG A N 1
ATOM 907 C CA . ARG A 1 119 ? 8.421 -14.492 -11.064 1.00 95.19 119 ARG A CA 1
ATOM 908 C C . ARG A 1 119 ? 9.238 -13.927 -9.909 1.00 95.19 119 ARG A C 1
ATOM 910 O O . ARG A 1 119 ? 10.348 -13.459 -10.134 1.00 95.19 119 ARG A O 1
ATOM 917 N N . LEU A 1 120 ? 8.707 -14.020 -8.690 1.00 94.06 120 LEU A N 1
ATOM 918 C CA . LEU A 1 120 ? 9.374 -13.527 -7.478 1.00 94.06 120 LEU A CA 1
ATOM 919 C C . LEU A 1 120 ? 10.261 -14.582 -6.798 1.00 94.06 120 LEU A C 1
ATOM 921 O O . LEU A 1 120 ? 11.175 -14.233 -6.053 1.00 94.06 120 LEU A O 1
ATOM 925 N N . GLY A 1 121 ? 10.011 -15.869 -7.058 1.00 91.81 121 GLY A N 1
ATOM 926 C CA . GLY A 1 121 ? 10.712 -16.985 -6.421 1.00 91.81 121 GLY A CA 1
ATOM 927 C C . GLY A 1 121 ? 9.850 -17.713 -5.376 1.00 91.81 121 GLY A C 1
ATOM 928 O O . GLY A 1 121 ? 8.662 -17.938 -5.647 1.00 91.81 121 GLY A O 1
ATOM 929 N N . PRO A 1 122 ? 10.443 -18.175 -4.256 1.00 91.88 122 PRO A N 1
ATOM 930 C CA . PRO A 1 122 ? 9.734 -18.940 -3.231 1.00 91.88 122 PRO A CA 1
ATOM 931 C C . PRO A 1 122 ? 8.674 -18.096 -2.514 1.00 91.88 122 PRO A C 1
ATOM 933 O O . PRO A 1 122 ? 8.677 -16.873 -2.585 1.00 91.88 122 PRO A O 1
ATOM 936 N N . ALA A 1 123 ? 7.763 -18.755 -1.801 1.00 90.44 123 ALA A N 1
ATOM 937 C CA . ALA A 1 123 ? 6.858 -18.050 -0.904 1.00 90.44 123 ALA A CA 1
ATOM 938 C C . ALA A 1 123 ? 7.676 -17.280 0.146 1.00 90.44 123 ALA A C 1
ATOM 940 O O . ALA A 1 123 ? 8.650 -17.809 0.690 1.00 90.44 123 ALA A O 1
ATOM 941 N N . GLY A 1 124 ? 7.326 -16.018 0.385 1.00 90.50 124 GLY A N 1
ATOM 942 C CA . GLY A 1 124 ? 8.162 -15.129 1.183 1.00 90.50 124 GLY A CA 1
ATOM 943 C C . GLY A 1 124 ? 7.507 -13.804 1.537 1.00 90.50 124 GLY A C 1
ATOM 944 O O . GLY A 1 124 ? 6.466 -13.422 0.993 1.00 90.50 124 GLY A O 1
ATOM 945 N N . LEU A 1 125 ? 8.178 -13.086 2.435 1.00 92.19 125 LEU A N 1
ATOM 946 C CA . LEU A 1 125 ? 8.019 -11.647 2.561 1.00 92.19 125 LEU A CA 1
ATOM 947 C C . LEU A 1 125 ? 8.915 -10.970 1.521 1.00 92.19 125 LEU A C 1
ATOM 949 O O . LEU A 1 125 ? 10.110 -11.249 1.413 1.00 92.19 125 LEU A O 1
ATOM 953 N N . TYR A 1 126 ? 8.319 -10.061 0.773 1.00 94.69 126 TYR A N 1
ATOM 954 C CA . TYR A 1 126 ? 8.958 -9.242 -0.234 1.00 94.69 126 TYR A CA 1
ATOM 955 C C . TYR A 1 126 ? 8.807 -7.772 0.136 1.00 94.69 126 TYR A C 1
ATOM 957 O O . TYR A 1 126 ? 7.987 -7.373 0.966 1.00 94.69 126 TYR A O 1
ATOM 965 N N . ARG A 1 127 ? 9.614 -6.952 -0.515 1.00 95.94 127 ARG A N 1
ATOM 966 C CA . ARG A 1 127 ? 9.404 -5.520 -0.637 1.00 95.94 127 ARG A CA 1
ATOM 967 C C . ARG A 1 127 ? 9.002 -5.211 -2.060 1.00 95.94 127 ARG A C 1
ATOM 969 O O . ARG A 1 127 ? 9.520 -5.830 -2.989 1.00 95.94 127 ARG A O 1
ATOM 976 N N . VAL A 1 128 ? 8.120 -4.236 -2.205 1.00 96.19 128 VAL A N 1
ATOM 977 C CA . VAL A 1 128 ? 7.836 -3.584 -3.475 1.00 96.19 128 VAL A CA 1
ATOM 978 C C . VAL A 1 128 ? 8.199 -2.109 -3.359 1.00 96.19 128 VAL A C 1
ATOM 980 O O . VAL A 1 128 ? 7.731 -1.431 -2.447 1.00 96.19 128 VAL A O 1
ATOM 983 N N . ARG A 1 129 ? 9.033 -1.609 -4.272 1.00 96.88 129 ARG A N 1
ATOM 984 C CA . ARG A 1 129 ? 9.172 -0.172 -4.529 1.00 96.88 129 ARG A CA 1
ATOM 985 C C . ARG A 1 129 ? 8.227 0.197 -5.654 1.00 96.88 129 ARG A C 1
ATOM 987 O O . ARG A 1 129 ? 8.339 -0.367 -6.739 1.00 96.88 129 ARG A O 1
ATOM 994 N N . MET A 1 130 ? 7.324 1.126 -5.386 1.00 96.12 130 MET A N 1
ATOM 995 C CA . MET A 1 130 ? 6.395 1.689 -6.354 1.00 96.12 130 MET A CA 1
ATOM 996 C C . MET A 1 130 ? 6.877 3.092 -6.684 1.00 96.12 130 MET A C 1
ATOM 998 O O . MET A 1 130 ? 6.875 3.970 -5.821 1.00 96.12 130 MET A O 1
ATOM 1002 N N . SER A 1 131 ? 7.321 3.276 -7.920 1.00 95.88 131 SER A N 1
ATOM 1003 C CA . SER A 1 131 ? 7.736 4.570 -8.439 1.00 95.88 131 SER A CA 1
ATOM 1004 C C . SER A 1 131 ? 6.770 5.010 -9.526 1.00 95.88 131 SER A C 1
ATOM 1006 O O . SER A 1 131 ? 6.456 4.238 -10.437 1.00 95.88 131 SER A O 1
ATOM 1008 N N . ARG A 1 132 ? 6.328 6.262 -9.454 1.00 94.88 132 ARG A N 1
ATOM 1009 C CA . ARG A 1 132 ? 5.414 6.860 -10.419 1.00 94.88 132 ARG A CA 1
ATOM 1010 C C . ARG A 1 132 ? 5.945 8.201 -10.904 1.00 94.88 132 ARG A C 1
ATOM 1012 O O . ARG A 1 132 ? 6.527 8.973 -10.147 1.00 94.88 132 ARG A O 1
ATOM 1019 N N . ARG A 1 133 ? 5.749 8.495 -12.186 1.00 94.12 133 ARG A N 1
ATOM 1020 C CA . ARG A 1 133 ? 5.927 9.845 -12.735 1.00 94.12 133 ARG A CA 1
ATOM 1021 C C . ARG A 1 133 ? 4.974 10.100 -13.883 1.00 94.12 133 ARG A C 1
ATOM 1023 O O . ARG A 1 133 ? 4.535 9.162 -14.551 1.00 94.12 133 ARG A O 1
ATOM 1030 N N . ARG A 1 134 ? 4.719 11.371 -14.159 1.00 91.69 134 ARG A N 1
ATOM 1031 C CA . ARG A 1 134 ? 3.990 11.785 -15.352 1.00 91.69 134 ARG A CA 1
ATOM 1032 C C . ARG A 1 134 ? 4.964 11.993 -16.509 1.00 91.69 134 ARG A C 1
ATOM 1034 O O . ARG A 1 134 ? 5.976 12.670 -16.346 1.00 91.69 134 ARG A O 1
ATOM 1041 N N . LEU A 1 135 ? 4.661 11.415 -17.668 1.00 91.19 135 LEU A N 1
ATOM 1042 C CA . LEU A 1 135 ? 5.367 11.684 -18.919 1.00 91.19 135 LEU A CA 1
ATOM 1043 C C . LEU A 1 135 ? 4.314 11.962 -19.990 1.00 91.19 135 LEU A C 1
ATOM 1045 O O . LEU A 1 135 ? 3.484 11.105 -20.275 1.00 91.19 135 LEU A O 1
ATOM 1049 N N . ASP A 1 136 ? 4.324 13.172 -20.542 1.00 89.12 136 ASP A N 1
ATOM 1050 C CA . ASP A 1 136 ? 3.299 13.645 -21.474 1.00 89.12 136 ASP A CA 1
ATOM 1051 C C . ASP A 1 136 ? 1.868 13.500 -20.900 1.00 89.12 136 ASP A C 1
ATOM 1053 O O . ASP A 1 136 ? 1.524 14.078 -19.860 1.00 89.12 136 ASP A O 1
ATOM 1057 N N . ASP A 1 137 ? 1.021 12.733 -21.582 1.00 87.19 137 ASP A N 1
ATOM 1058 C CA . ASP A 1 137 ? -0.382 12.477 -21.270 1.00 87.19 137 ASP A CA 1
ATOM 1059 C C . ASP A 1 137 ? -0.619 11.176 -20.485 1.00 87.19 137 ASP A C 1
ATOM 1061 O O . ASP A 1 137 ? -1.772 10.834 -20.216 1.00 87.19 137 ASP A O 1
ATOM 1065 N N . ARG A 1 138 ? 0.444 10.462 -20.091 1.00 91.38 138 ARG A N 1
ATOM 1066 C CA . ARG A 1 138 ? 0.352 9.154 -19.427 1.00 91.38 138 ARG A CA 1
ATOM 1067 C C . ARG A 1 138 ? 1.154 9.095 -18.130 1.00 91.38 138 ARG A C 1
ATOM 1069 O O . ARG A 1 138 ? 2.141 9.814 -17.941 1.00 91.38 138 ARG A O 1
ATOM 1076 N N . TRP A 1 139 ? 0.766 8.187 -17.239 1.00 93.50 139 TRP A N 1
ATOM 1077 C CA . TRP A 1 139 ? 1.597 7.853 -16.081 1.00 93.50 139 TRP A CA 1
ATOM 1078 C C . TRP A 1 139 ? 2.533 6.697 -16.399 1.00 93.50 139 TRP A C 1
ATOM 1080 O O . TRP A 1 139 ? 2.174 5.737 -17.079 1.00 93.50 139 TRP A O 1
ATOM 1090 N N . HIS A 1 140 ? 3.751 6.796 -15.886 1.00 95.81 140 HIS A N 1
ATOM 1091 C CA . HIS A 1 140 ? 4.731 5.727 -15.897 1.00 95.81 140 HIS A CA 1
ATOM 1092 C C . HIS A 1 140 ? 4.840 5.155 -14.496 1.00 95.81 140 HIS A C 1
ATOM 1094 O O . HIS A 1 140 ? 5.094 5.897 -13.548 1.00 95.81 140 HIS A O 1
ATOM 1100 N N . TRP A 1 141 ? 4.684 3.842 -14.403 1.00 96.31 141 TRP A N 1
ATOM 1101 C CA . TRP A 1 141 ? 4.795 3.065 -13.184 1.00 96.31 141 TRP A CA 1
ATOM 1102 C C . TRP A 1 141 ? 5.949 2.086 -13.300 1.00 96.31 141 TRP A C 1
ATOM 1104 O O . TRP A 1 141 ? 6.057 1.353 -14.284 1.00 96.31 141 TRP A O 1
ATOM 1114 N N . LEU A 1 142 ? 6.778 2.045 -12.268 1.00 96.88 142 LEU A N 1
ATOM 1115 C CA . LEU A 1 142 ? 7.802 1.032 -12.082 1.00 96.88 142 LEU A CA 1
ATOM 1116 C C . LEU A 1 142 ? 7.591 0.374 -10.720 1.00 96.88 142 LEU A C 1
ATOM 1118 O O . LEU A 1 142 ? 7.681 1.033 -9.687 1.00 96.88 142 LEU A O 1
ATOM 1122 N N . LEU A 1 143 ? 7.313 -0.928 -10.735 1.00 97.31 143 LEU A N 1
ATOM 1123 C CA . LEU A 1 143 ? 7.160 -1.746 -9.541 1.00 97.31 143 LEU A CA 1
ATOM 1124 C C . LEU A 1 143 ? 8.330 -2.719 -9.465 1.00 97.31 143 LEU A C 1
ATOM 1126 O O . LEU A 1 143 ? 8.459 -3.614 -10.302 1.00 97.31 143 LEU A O 1
ATOM 1130 N N . GLN A 1 144 ? 9.188 -2.539 -8.467 1.00 97.62 144 GLN A N 1
ATOM 1131 C CA . GLN A 1 144 ? 10.380 -3.362 -8.271 1.00 97.62 144 GLN A CA 1
ATOM 1132 C C . GLN A 1 144 ? 10.205 -4.229 -7.033 1.00 97.62 144 GLN A C 1
ATOM 1134 O O . GLN A 1 144 ? 9.964 -3.704 -5.951 1.00 97.62 144 GLN A O 1
ATOM 1139 N N . PHE A 1 145 ? 10.356 -5.539 -7.180 1.00 97.25 145 PHE A N 1
ATOM 1140 C CA . PHE A 1 145 ? 10.135 -6.524 -6.130 1.00 97.25 145 PHE A CA 1
ATOM 1141 C C . PHE A 1 145 ? 11.446 -7.196 -5.728 1.00 97.25 145 PHE A C 1
ATOM 1143 O O . PHE A 1 145 ? 12.218 -7.594 -6.600 1.00 97.25 145 PHE A O 1
ATOM 1150 N N . TRP A 1 146 ? 11.686 -7.379 -4.430 1.00 96.75 146 TRP A N 1
ATOM 1151 C CA . TRP A 1 146 ? 12.833 -8.145 -3.922 1.00 96.75 146 TRP A CA 1
ATOM 1152 C C . TRP A 1 146 ? 12.534 -8.792 -2.562 1.00 96.75 146 TRP A C 1
ATOM 1154 O O . TRP A 1 146 ? 11.654 -8.310 -1.847 1.00 96.75 146 TRP A O 1
ATOM 1164 N N . PRO A 1 147 ? 13.229 -9.876 -2.171 1.00 95.00 147 PRO A N 1
ATOM 1165 C CA . PRO A 1 147 ? 13.026 -10.506 -0.867 1.00 95.00 147 PRO A CA 1
ATOM 1166 C C . PRO A 1 147 ? 13.314 -9.545 0.295 1.00 95.00 147 PRO A C 1
ATOM 1168 O O . PRO A 1 147 ? 14.347 -8.871 0.317 1.00 95.00 147 PRO A O 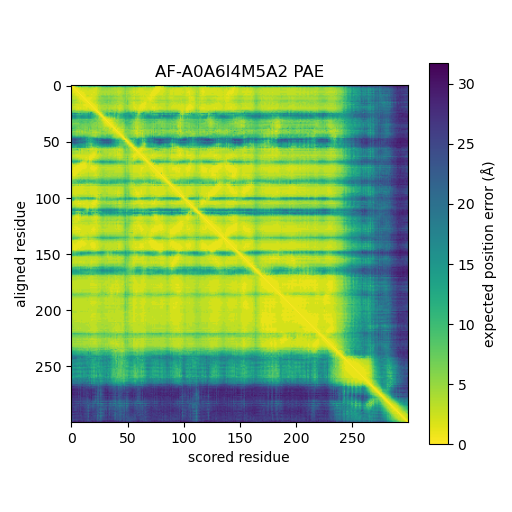1
ATOM 1171 N N . ALA A 1 148 ? 12.428 -9.498 1.291 1.00 91.69 148 ALA A N 1
ATOM 1172 C CA . ALA A 1 148 ? 12.687 -8.770 2.528 1.00 91.69 148 ALA A CA 1
ATOM 1173 C C . ALA A 1 148 ? 13.622 -9.607 3.417 1.00 91.69 148 ALA A C 1
ATOM 1175 O O . ALA A 1 148 ? 13.342 -10.771 3.691 1.00 91.69 148 ALA A O 1
ATOM 1176 N N . GLY A 1 149 ? 14.730 -9.026 3.887 1.00 83.00 149 GLY A N 1
ATOM 1177 C CA . GLY A 1 149 ? 15.741 -9.700 4.719 1.00 83.00 149 GLY A CA 1
ATOM 1178 C C . GLY A 1 149 ? 15.305 -10.018 6.159 1.00 83.00 149 GLY A C 1
ATOM 1179 O O . GLY A 1 149 ? 16.111 -9.891 7.073 1.00 83.00 149 GLY A O 1
ATOM 1180 N N . GLY A 1 150 ? 14.038 -10.376 6.379 1.00 74.50 150 GLY A N 1
ATOM 1181 C CA . GLY A 1 150 ? 13.476 -10.800 7.668 1.00 74.50 150 GLY A CA 1
ATOM 1182 C C . GLY A 1 150 ? 12.905 -9.681 8.544 1.00 74.50 150 GLY A C 1
ATOM 1183 O O . GLY A 1 150 ? 11.950 -9.924 9.274 1.00 74.50 150 GLY A O 1
ATOM 1184 N N . VAL A 1 151 ? 13.414 -8.448 8.452 1.00 80.81 151 VAL A N 1
ATOM 1185 C CA . VAL A 1 151 ? 12.819 -7.313 9.180 1.00 80.81 151 VAL A CA 1
ATOM 1186 C C . VAL A 1 151 ? 11.653 -6.747 8.376 1.00 80.81 151 VAL A C 1
ATOM 1188 O O . VAL A 1 151 ? 11.836 -6.179 7.294 1.00 80.81 151 VAL A O 1
ATOM 1191 N N . LEU A 1 152 ? 10.448 -6.906 8.918 1.00 85.94 152 LEU A N 1
ATOM 1192 C CA . LEU A 1 152 ? 9.263 -6.215 8.438 1.00 85.94 152 LEU A CA 1
ATOM 1193 C C . LEU A 1 152 ? 9.361 -4.745 8.855 1.00 85.94 152 LEU A C 1
ATOM 1195 O O . LEU A 1 152 ? 9.294 -4.436 10.041 1.00 85.94 152 LEU A O 1
ATOM 1199 N N . GLU A 1 153 ? 9.507 -3.835 7.894 1.00 91.25 153 GLU A N 1
ATOM 1200 C CA . GLU A 1 153 ? 9.228 -2.421 8.155 1.00 91.25 153 GLU A CA 1
ATOM 1201 C C . GLU A 1 153 ? 7.915 -2.044 7.461 1.00 91.25 153 GLU A C 1
ATOM 1203 O O . GLU A 1 153 ? 7.657 -2.524 6.351 1.00 91.25 153 GLU A O 1
ATOM 1208 N N . PRO A 1 154 ? 7.116 -1.145 8.048 1.00 92.25 154 PRO A N 1
ATOM 1209 C CA . PRO A 1 154 ? 5.905 -0.640 7.410 1.00 92.25 154 PRO A CA 1
ATOM 1210 C C . PRO A 1 154 ? 6.189 0.062 6.081 1.00 92.25 154 PRO A C 1
ATOM 1212 O O . PRO A 1 154 ? 7.353 0.378 5.787 1.00 92.25 154 PRO A O 1
ATOM 1215 N N . PRO A 1 155 ? 5.137 0.369 5.305 1.00 94.25 155 PRO A N 1
ATOM 1216 C CA . PRO A 1 155 ? 5.227 1.286 4.182 1.00 94.25 155 PRO A CA 1
ATOM 1217 C C . PRO A 1 155 ? 5.989 2.573 4.523 1.00 94.25 155 PRO A C 1
ATOM 1219 O O . PRO A 1 155 ? 5.954 3.042 5.663 1.00 94.25 155 PRO A O 1
ATOM 1222 N N . ARG A 1 156 ? 6.716 3.132 3.555 1.00 94.62 156 ARG A N 1
ATOM 1223 C CA . ARG A 1 156 ? 7.400 4.427 3.688 1.00 94.62 156 ARG A CA 1
ATOM 1224 C C . ARG A 1 156 ? 7.524 5.133 2.345 1.00 94.62 156 ARG A C 1
ATOM 1226 O O . ARG A 1 156 ? 7.783 4.488 1.331 1.00 94.62 156 ARG A O 1
ATOM 1233 N N . GLY A 1 157 ? 7.409 6.453 2.352 1.00 93.62 157 GLY A N 1
ATOM 1234 C CA . GLY A 1 157 ? 7.800 7.311 1.244 1.00 93.62 157 GLY A CA 1
ATOM 1235 C C . GLY A 1 157 ? 9.321 7.439 1.173 1.00 93.62 157 GLY A C 1
ATOM 1236 O O . GLY A 1 157 ? 9.996 7.589 2.188 1.00 93.62 157 GLY A O 1
ATOM 1237 N N . LEU A 1 158 ? 9.866 7.374 -0.037 1.00 94.06 158 LEU A N 1
ATOM 1238 C CA . LEU A 1 158 ? 11.258 7.729 -0.330 1.00 94.06 158 LEU A CA 1
ATOM 1239 C C . LEU A 1 158 ? 11.350 9.091 -1.018 1.00 94.06 158 LEU A C 1
ATOM 1241 O O . LEU A 1 158 ? 12.335 9.807 -0.860 1.00 94.06 158 LEU A O 1
ATOM 1245 N N . PHE A 1 159 ? 10.320 9.436 -1.785 1.00 93.56 159 PHE A N 1
ATOM 1246 C CA . PHE A 1 159 ? 10.168 10.727 -2.431 1.00 93.56 159 PHE A CA 1
ATOM 1247 C C . PHE A 1 159 ? 8.685 10.969 -2.716 1.00 93.56 159 PHE A C 1
ATOM 1249 O O . PHE A 1 159 ? 7.964 10.032 -3.056 1.00 93.56 159 PHE A O 1
ATOM 1256 N N . ARG A 1 160 ? 8.225 12.209 -2.580 1.00 90.25 160 ARG A N 1
ATOM 1257 C CA . ARG A 1 160 ? 6.864 12.612 -2.938 1.00 90.25 160 ARG A CA 1
ATOM 1258 C C . ARG A 1 160 ? 6.930 13.991 -3.570 1.00 90.25 160 ARG A C 1
ATOM 1260 O O . ARG A 1 160 ? 7.552 14.897 -3.005 1.00 90.25 160 ARG A O 1
ATOM 1267 N N . GLU A 1 161 ? 6.329 14.142 -4.740 1.00 89.25 161 GLU A N 1
ATOM 1268 C CA . GLU A 1 161 ? 6.249 15.439 -5.393 1.00 89.25 161 GLU A CA 1
ATOM 1269 C C . GLU A 1 161 ? 5.342 16.350 -4.553 1.00 89.25 161 GLU A C 1
ATOM 1271 O O . GLU A 1 161 ? 4.315 15.899 -4.037 1.00 89.25 161 GLU A O 1
ATOM 1276 N N . PRO A 1 162 ? 5.702 17.634 -4.359 1.00 84.31 162 PRO A N 1
ATOM 1277 C CA . PRO A 1 162 ? 4.843 18.554 -3.634 1.00 84.31 162 PRO A CA 1
ATOM 1278 C C . PRO A 1 162 ? 3.460 18.620 -4.282 1.00 84.31 162 PRO A C 1
ATOM 1280 O O . PRO A 1 162 ? 3.315 19.028 -5.437 1.00 84.31 162 PRO A O 1
ATOM 1283 N N . ARG A 1 163 ? 2.443 18.240 -3.513 1.00 80.25 163 ARG A N 1
ATOM 1284 C CA . ARG A 1 163 ? 1.041 18.350 -3.909 1.00 80.25 163 ARG A CA 1
ATOM 1285 C C . ARG A 1 163 ? 0.659 19.823 -3.999 1.00 80.25 163 ARG A C 1
ATOM 1287 O O . ARG A 1 163 ? 1.154 20.661 -3.238 1.00 80.25 163 ARG A O 1
ATOM 1294 N N . SER A 1 164 ? -0.210 20.159 -4.947 1.00 73.94 164 SER A N 1
ATOM 1295 C CA . SER A 1 164 ? -0.739 21.521 -5.018 1.00 73.94 164 SER A CA 1
ATOM 1296 C C . SER A 1 164 ? -1.611 21.791 -3.787 1.00 73.94 164 SER A C 1
ATOM 1298 O O . SER A 1 164 ? -2.288 20.893 -3.305 1.00 73.94 164 SER A O 1
ATOM 1300 N N . ALA A 1 165 ? -1.650 23.028 -3.287 1.00 63.78 165 ALA A N 1
ATOM 1301 C CA . ALA A 1 165 ? -2.502 23.384 -2.143 1.00 63.78 165 ALA A CA 1
ATOM 1302 C C . ALA A 1 165 ? -4.019 23.248 -2.417 1.00 63.78 165 ALA A C 1
ATOM 1304 O O . ALA A 1 165 ? -4.816 23.487 -1.518 1.00 63.78 165 ALA A O 1
ATOM 1305 N N . GLN A 1 166 ? -4.407 22.926 -3.655 1.00 62.44 166 GLN A N 1
ATOM 1306 C CA . GLN A 1 166 ? -5.785 22.677 -4.090 1.00 62.44 166 GLN A CA 1
ATOM 1307 C C . GLN A 1 166 ? -6.111 21.181 -4.176 1.00 62.44 166 GLN A C 1
ATOM 1309 O O . GLN A 1 166 ? -7.153 20.820 -4.712 1.00 62.44 166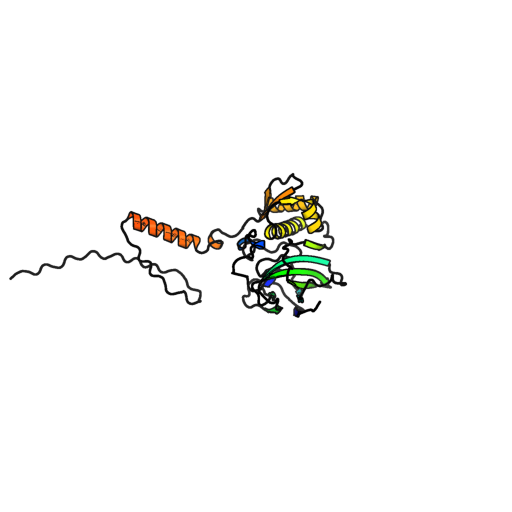 GLN A O 1
ATOM 1314 N N . ASP A 1 167 ? -5.200 20.315 -3.731 1.00 75.56 167 ASP A N 1
ATOM 1315 C CA . ASP A 1 167 ? -5.440 18.878 -3.696 1.00 75.56 167 ASP A CA 1
ATOM 1316 C C . ASP A 1 167 ? -6.346 18.566 -2.495 1.00 75.56 167 ASP A C 1
ATOM 1318 O O . ASP A 1 167 ? -5.873 18.297 -1.388 1.00 75.56 167 ASP A O 1
ATOM 1322 N N . ASP A 1 168 ? -7.659 18.702 -2.708 1.00 74.94 168 ASP A N 1
ATOM 1323 C CA . ASP A 1 168 ? -8.703 18.488 -1.695 1.00 74.94 168 ASP A CA 1
ATOM 1324 C C . ASP A 1 168 ? -8.683 17.049 -1.129 1.00 74.94 168 ASP A C 1
ATOM 1326 O O . ASP A 1 168 ? -9.248 16.791 -0.064 1.00 74.94 168 ASP A O 1
ATOM 1330 N N . ASP A 1 169 ? -7.978 16.129 -1.796 1.00 84.62 169 ASP A N 1
ATOM 1331 C CA . ASP A 1 169 ? -7.921 14.707 -1.460 1.00 84.62 169 ASP A CA 1
ATOM 13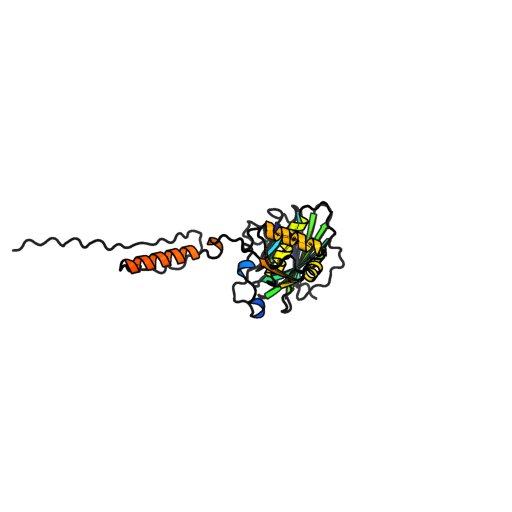32 C C . ASP A 1 169 ? -6.718 14.321 -0.576 1.00 84.62 169 ASP A C 1
ATOM 1334 O O . ASP A 1 169 ? -6.665 13.188 -0.088 1.00 84.62 169 ASP A O 1
ATOM 1338 N N . LEU A 1 170 ? -5.800 15.254 -0.270 1.00 86.81 170 LEU A N 1
ATOM 1339 C CA . LEU A 1 170 ? -4.561 14.962 0.474 1.00 86.81 170 LEU A CA 1
ATOM 1340 C C . LEU A 1 170 ? -4.809 14.306 1.843 1.00 86.81 170 LEU A C 1
ATOM 1342 O O . LEU A 1 170 ? -4.058 13.423 2.259 1.00 86.81 170 LEU A O 1
ATOM 1346 N N . GLU A 1 171 ? -5.838 14.746 2.569 1.00 90.44 171 GLU A N 1
ATOM 1347 C CA . GLU A 1 171 ? -6.187 14.162 3.870 1.00 90.44 171 GLU A CA 1
ATOM 1348 C C . GLU A 1 171 ? -6.641 12.705 3.730 1.00 90.44 171 GLU A C 1
ATOM 1350 O O . GLU A 1 171 ? -6.293 11.874 4.571 1.00 90.44 171 GLU A O 1
ATOM 1355 N N . SER A 1 172 ? -7.384 12.397 2.661 1.00 89.19 172 SER A N 1
ATOM 1356 C CA . SER A 1 172 ? -7.855 11.041 2.372 1.00 89.19 172 SER A CA 1
ATOM 1357 C C . SER A 1 172 ? -6.705 10.131 1.943 1.00 89.19 172 SER A C 1
ATOM 1359 O O . SER A 1 172 ? -6.562 9.037 2.493 1.00 89.19 172 SER A O 1
ATOM 1361 N N . ASP A 1 173 ? -5.810 10.634 1.087 1.00 88.81 173 ASP A N 1
ATOM 1362 C CA . ASP A 1 173 ? -4.625 9.910 0.628 1.00 88.81 173 ASP A CA 1
ATOM 1363 C C . ASP A 1 173 ? -3.725 9.529 1.803 1.00 88.81 173 ASP A C 1
ATOM 1365 O O . ASP A 1 173 ? -3.313 8.375 1.954 1.00 88.81 173 ASP A O 1
ATOM 1369 N N . LEU A 1 174 ? -3.463 10.491 2.691 1.00 91.50 174 LEU A N 1
ATOM 1370 C CA . LEU A 1 174 ? -2.662 10.255 3.886 1.00 91.50 174 LEU A CA 1
ATOM 1371 C C . LEU A 1 174 ? -3.366 9.342 4.891 1.00 91.50 174 LEU A C 1
ATOM 1373 O O . LEU A 1 174 ? -2.698 8.555 5.561 1.00 91.50 174 LEU A O 1
ATOM 1377 N N . ALA A 1 175 ? -4.693 9.413 5.014 1.00 92.50 175 ALA A N 1
ATOM 1378 C CA . ALA A 1 175 ? -5.437 8.492 5.865 1.00 92.50 175 ALA A CA 1
ATOM 1379 C C . ALA A 1 175 ? -5.282 7.041 5.380 1.00 92.50 175 ALA A C 1
ATOM 1381 O O . ALA A 1 175 ? -5.063 6.147 6.198 1.00 92.50 175 ALA A O 1
ATOM 1382 N N . MET A 1 176 ? -5.314 6.809 4.065 1.00 90.00 176 MET A N 1
ATOM 1383 C CA . MET A 1 176 ? -5.079 5.484 3.486 1.00 90.00 176 MET A CA 1
ATOM 1384 C C . MET A 1 176 ? -3.632 5.016 3.655 1.00 90.00 176 MET A C 1
ATOM 1386 O O . MET A 1 176 ? -3.401 3.850 3.980 1.00 90.00 176 MET A O 1
ATOM 1390 N N . ASP A 1 177 ? -2.656 5.917 3.529 1.00 91.19 177 ASP A N 1
ATOM 1391 C CA . ASP A 1 177 ? -1.257 5.606 3.840 1.00 91.19 177 ASP A CA 1
ATOM 1392 C C . ASP A 1 177 ? -1.085 5.187 5.317 1.00 91.19 177 ASP A C 1
ATOM 1394 O O . ASP A 1 177 ? -0.347 4.246 5.627 1.00 91.19 177 ASP A O 1
ATOM 1398 N N . LEU A 1 178 ? -1.798 5.838 6.246 1.00 93.44 178 LEU A N 1
ATOM 1399 C CA . LEU A 1 178 ? -1.805 5.470 7.666 1.00 93.44 178 LEU A CA 1
ATOM 1400 C C . LEU A 1 178 ? -2.476 4.114 7.920 1.00 93.44 178 LEU A C 1
ATOM 1402 O O . LEU A 1 178 ? -1.976 3.349 8.745 1.00 93.44 178 LEU A O 1
ATOM 1406 N N . VAL A 1 179 ? -3.556 3.784 7.204 1.00 91.38 179 VAL A N 1
ATOM 1407 C CA . VAL A 1 179 ? -4.162 2.438 7.226 1.00 91.38 179 VAL A CA 1
ATOM 1408 C C . VAL A 1 179 ? -3.145 1.393 6.775 1.00 91.38 179 VAL A C 1
ATOM 1410 O O . VAL A 1 179 ? -2.938 0.400 7.472 1.00 91.38 179 VAL A O 1
ATOM 1413 N N . ALA A 1 180 ? -2.442 1.645 5.668 1.00 89.69 180 ALA A N 1
ATOM 1414 C CA . ALA A 1 180 ? -1.399 0.752 5.175 1.00 89.69 180 ALA A CA 1
ATOM 1415 C C . ALA A 1 180 ? -0.252 0.585 6.189 1.00 89.69 180 ALA A C 1
ATOM 1417 O O . ALA A 1 180 ? 0.262 -0.518 6.368 1.00 89.69 180 ALA A O 1
ATOM 1418 N N . ILE A 1 181 ? 0.141 1.642 6.907 1.00 92.69 181 ILE A N 1
ATOM 1419 C CA . ILE A 1 181 ? 1.119 1.530 8.000 1.00 92.69 181 ILE A CA 1
ATOM 1420 C C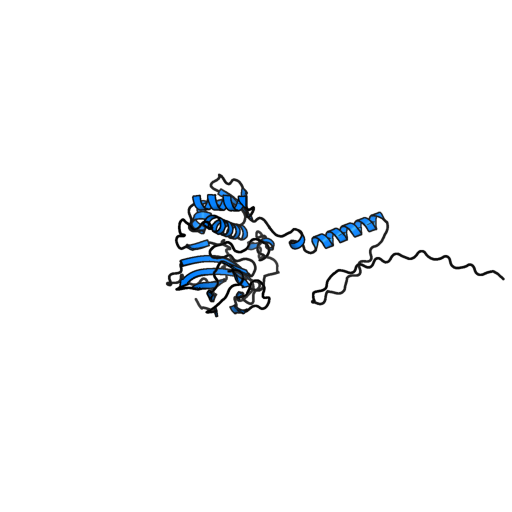 . ILE A 1 181 ? 0.580 0.674 9.147 1.00 92.69 181 ILE A C 1
ATOM 1422 O O . ILE A 1 181 ? 1.273 -0.243 9.591 1.00 92.69 181 ILE A O 1
ATOM 1426 N N . ALA A 1 182 ? -0.640 0.947 9.607 1.00 92.19 182 ALA A N 1
ATOM 1427 C CA . ALA A 1 182 ? -1.254 0.252 10.734 1.00 92.19 182 ALA A CA 1
ATOM 1428 C C . ALA A 1 182 ? -1.488 -1.243 10.451 1.00 92.19 182 ALA A C 1
ATOM 1430 O O . ALA A 1 182 ? -1.418 -2.058 11.365 1.00 92.19 182 ALA A O 1
ATOM 1431 N N . LEU A 1 183 ? -1.695 -1.615 9.185 1.00 89.31 183 LEU A N 1
ATOM 1432 C CA . LEU A 1 183 ? -1.771 -3.007 8.737 1.00 89.31 183 LEU A CA 1
ATOM 1433 C C . LEU A 1 183 ? -0.482 -3.791 8.952 1.00 89.31 183 LEU A C 1
ATOM 1435 O O . LEU A 1 183 ? -0.509 -4.947 9.364 1.00 89.31 183 LEU A O 1
ATOM 1439 N N . TRP A 1 184 ? 0.649 -3.164 8.644 1.00 90.00 184 TRP A N 1
ATOM 1440 C CA . TRP A 1 184 ? 1.957 -3.814 8.673 1.00 90.00 184 TRP A CA 1
ATOM 1441 C C . TRP A 1 184 ? 2.724 -3.578 9.977 1.00 90.00 184 TRP A C 1
ATOM 1443 O O . TRP A 1 184 ? 3.756 -4.203 10.200 1.00 90.00 184 TRP A O 1
ATOM 1453 N N . SER A 1 185 ? 2.246 -2.676 10.832 1.00 90.56 185 SER A N 1
ATOM 1454 C CA . SER A 1 185 ? 2.772 -2.432 12.176 1.00 90.56 185 SER A CA 1
ATOM 1455 C C . SER A 1 185 ? 1.659 -1.903 13.079 1.00 90.56 185 SER A C 1
ATOM 1457 O O . SER A 1 185 ? 1.636 -0.705 13.389 1.00 90.56 185 SER A O 1
ATOM 1459 N N . PRO A 1 186 ? 0.732 -2.775 13.506 1.00 85.94 186 PRO A N 1
ATOM 1460 C CA . PRO A 1 186 ? -0.333 -2.381 14.417 1.00 85.94 186 PRO A CA 1
ATOM 1461 C C . PRO A 1 186 ? 0.233 -1.935 15.771 1.00 85.94 186 PRO A C 1
ATOM 1463 O O . PRO A 1 186 ? 1.228 -2.480 16.258 1.00 85.94 186 PRO A O 1
ATOM 1466 N N . GLY A 1 187 ? -0.430 -0.964 16.404 1.00 90.50 187 GLY A N 1
ATOM 1467 C CA . GLY A 1 187 ? -0.097 -0.493 17.750 1.00 90.50 187 GLY A CA 1
ATOM 1468 C C . GLY A 1 187 ? 0.410 0.948 17.795 1.00 90.50 187 GLY A C 1
ATOM 1469 O O . GLY A 1 187 ? -0.117 1.826 17.113 1.00 90.50 187 GLY A O 1
ATOM 1470 N N . GLN A 1 188 ? 1.386 1.206 18.672 1.00 93.94 188 GLN A N 1
ATOM 1471 C CA . GLN A 1 188 ? 1.849 2.560 18.981 1.00 93.94 188 GLN A CA 1
ATOM 1472 C C . GLN A 1 188 ? 2.856 3.091 17.956 1.00 93.94 188 GLN A C 1
ATOM 1474 O O . GLN A 1 188 ? 3.853 2.435 17.659 1.00 93.94 188 GLN A O 1
ATOM 1479 N N . ALA A 1 189 ? 2.642 4.323 17.498 1.00 95.75 189 ALA A N 1
ATOM 1480 C CA . ALA A 1 189 ? 3.577 5.073 16.669 1.00 95.75 189 ALA A CA 1
ATOM 1481 C C . ALA A 1 189 ? 3.621 6.541 17.105 1.00 95.75 189 ALA A C 1
ATOM 1483 O O . ALA A 1 189 ? 2.598 7.130 17.473 1.00 95.75 189 ALA A O 1
ATOM 1484 N N . SER A 1 190 ? 4.804 7.159 17.062 1.00 97.38 190 SER A N 1
ATOM 1485 C CA . SER A 1 190 ? 4.883 8.604 17.256 1.00 97.38 190 SER A CA 1
ATOM 1486 C C . SER A 1 190 ? 4.435 9.327 15.986 1.00 97.38 190 SER A C 1
ATOM 1488 O O . SER A 1 190 ? 4.715 8.896 14.867 1.00 97.38 190 SER A O 1
ATOM 1490 N N . LYS A 1 191 ? 3.761 10.468 16.140 1.00 97.69 191 LYS A N 1
ATOM 1491 C CA . LYS A 1 191 ? 3.365 11.299 14.992 1.00 97.69 191 LYS A CA 1
ATOM 1492 C C . LYS A 1 191 ? 4.570 11.803 14.202 1.00 97.69 191 LYS A C 1
ATOM 1494 O O . LYS A 1 191 ? 4.449 12.022 13.003 1.00 97.69 191 LYS A O 1
ATOM 1499 N N . ALA A 1 192 ? 5.711 11.991 14.867 1.00 97.75 192 ALA A N 1
ATOM 1500 C CA . ALA A 1 192 ? 6.959 12.372 14.219 1.00 97.75 192 ALA A CA 1
ATOM 1501 C C . ALA A 1 192 ? 7.479 11.247 13.312 1.00 97.75 192 ALA A C 1
ATOM 1503 O O . ALA A 1 192 ? 7.805 11.521 12.163 1.00 97.75 192 ALA A O 1
ATOM 1504 N N . ASP A 1 193 ? 7.457 9.995 13.780 1.00 97.00 193 ASP A N 1
ATOM 1505 C CA . ASP A 1 193 ? 7.871 8.843 12.968 1.00 97.00 193 ASP A CA 1
ATOM 1506 C C . ASP A 1 193 ? 6.924 8.628 11.782 1.00 97.00 193 ASP A C 1
ATOM 1508 O O . ASP A 1 193 ? 7.371 8.315 10.681 1.00 97.00 193 ASP A O 1
ATOM 1512 N N . LEU A 1 194 ? 5.612 8.816 11.980 1.00 96.62 194 LEU A N 1
ATOM 1513 C CA . LEU A 1 194 ? 4.626 8.754 10.894 1.00 96.62 194 LEU A CA 1
ATOM 1514 C C . LEU A 1 194 ? 4.862 9.862 9.857 1.00 96.62 194 LEU A C 1
ATOM 1516 O O . LEU A 1 194 ? 4.845 9.597 8.657 1.00 96.62 194 LEU A O 1
ATOM 1520 N N . ALA A 1 195 ? 5.121 11.087 10.317 1.00 96.12 195 ALA A N 1
ATOM 1521 C CA . ALA A 1 195 ? 5.421 12.236 9.469 1.00 96.12 195 ALA A CA 1
ATOM 1522 C C . ALA A 1 195 ? 6.709 12.026 8.656 1.00 96.12 195 ALA A C 1
ATOM 1524 O O . ALA A 1 195 ? 6.707 12.232 7.444 1.00 96.12 195 ALA A O 1
ATOM 1525 N N . GLU A 1 196 ? 7.782 11.550 9.296 1.00 96.06 196 GLU A N 1
ATOM 1526 C CA . GLU A 1 196 ? 9.040 11.196 8.630 1.00 96.06 196 GLU A CA 1
ATOM 1527 C C . GLU A 1 196 ? 8.818 10.099 7.585 1.00 96.06 196 GLU A C 1
ATOM 1529 O O . GLU A 1 196 ? 9.225 10.234 6.432 1.00 96.06 196 GLU A O 1
ATOM 1534 N N . ARG A 1 197 ? 8.109 9.037 7.968 1.00 95.00 197 ARG A N 1
ATOM 1535 C CA . ARG A 1 197 ? 7.825 7.884 7.112 1.00 95.00 197 ARG A CA 1
ATOM 1536 C C . ARG A 1 197 ? 6.998 8.243 5.883 1.00 95.00 197 ARG A C 1
ATOM 1538 O O . ARG A 1 197 ? 7.203 7.629 4.842 1.00 95.00 197 ARG A O 1
ATOM 1545 N N . LEU A 1 198 ? 6.075 9.194 5.993 1.00 93.62 198 LEU A N 1
ATOM 1546 C CA . LEU A 1 198 ? 5.213 9.635 4.891 1.00 93.62 198 LEU A CA 1
ATOM 1547 C C . LEU A 1 198 ? 5.721 10.897 4.181 1.00 93.62 198 LEU A C 1
ATOM 1549 O O . LEU A 1 198 ? 5.105 11.331 3.212 1.00 93.62 198 LEU A O 1
ATOM 1553 N N . LEU A 1 199 ? 6.855 11.457 4.619 1.00 94.69 199 LEU A N 1
ATOM 1554 C CA . LEU A 1 199 ? 7.439 12.694 4.089 1.00 94.69 199 LEU A CA 1
ATOM 1555 C C . LEU A 1 199 ? 6.474 13.892 4.163 1.00 94.69 199 LEU A C 1
ATOM 1557 O O . LEU A 1 199 ? 6.406 14.713 3.248 1.00 94.69 199 LEU A O 1
ATOM 1561 N N . VAL A 1 200 ? 5.731 14.000 5.266 1.00 93.56 200 VAL A N 1
ATOM 1562 C CA . VAL A 1 200 ? 4.768 15.084 5.521 1.00 93.56 200 VAL A CA 1
ATOM 1563 C C . VAL A 1 200 ? 5.013 15.750 6.872 1.00 93.56 200 VAL A C 1
ATOM 1565 O O . VAL A 1 200 ? 5.886 15.352 7.637 1.00 93.56 200 VAL A O 1
ATOM 1568 N N . SER A 1 201 ? 4.265 16.810 7.178 1.00 95.25 201 SER A N 1
ATOM 1569 C CA . SER A 1 201 ? 4.314 17.447 8.495 1.00 95.25 201 SER A CA 1
ATOM 1570 C C . SER A 1 201 ? 3.477 16.675 9.518 1.00 95.25 201 SER A C 1
ATOM 1572 O O . SER A 1 201 ? 2.503 16.007 9.177 1.00 95.25 201 SER A O 1
ATOM 1574 N N . THR A 1 202 ? 3.784 16.835 10.805 1.00 97.00 202 THR A N 1
ATOM 1575 C CA . THR A 1 202 ? 2.942 16.295 11.888 1.00 97.00 202 THR A CA 1
ATOM 1576 C C . THR A 1 202 ? 1.525 16.872 11.874 1.00 97.00 202 THR A C 1
ATOM 1578 O O . THR A 1 202 ? 0.584 16.171 12.223 1.00 97.00 202 THR A O 1
ATOM 1581 N N . GLN A 1 203 ? 1.349 18.113 11.408 1.00 95.88 203 GLN A N 1
ATOM 1582 C CA . GLN A 1 203 ? 0.027 18.712 11.209 1.00 95.88 203 GLN A CA 1
ATOM 1583 C C . GLN A 1 203 ? -0.780 17.966 10.135 1.00 95.88 203 GLN A C 1
ATOM 1585 O O . GLN A 1 203 ? -1.978 17.760 10.309 1.00 95.88 203 GLN A O 1
ATOM 1590 N N . ALA A 1 204 ? -0.134 17.542 9.044 1.00 94.25 204 ALA A N 1
ATOM 1591 C CA . ALA A 1 204 ? -0.783 16.722 8.025 1.00 94.25 204 ALA A CA 1
ATOM 1592 C C . ALA A 1 204 ? -1.155 15.336 8.579 1.00 94.25 204 ALA A C 1
ATOM 1594 O O . ALA A 1 204 ? -2.230 14.833 8.271 1.00 94.25 204 ALA A O 1
ATOM 1595 N N . ILE A 1 205 ? -0.325 14.761 9.461 1.00 96.38 205 ILE A N 1
ATOM 1596 C CA . ILE A 1 205 ? -0.673 13.532 10.194 1.00 96.38 205 ILE A CA 1
ATOM 1597 C C . ILE A 1 205 ? -1.903 13.744 11.084 1.00 96.38 205 ILE A C 1
ATOM 1599 O O . ILE A 1 205 ? -2.796 12.904 11.089 1.00 96.38 205 ILE A O 1
ATOM 1603 N N . ASP A 1 206 ? -1.998 14.863 11.806 1.00 96.75 206 ASP A N 1
ATOM 1604 C CA . ASP A 1 206 ? -3.173 15.166 12.633 1.00 96.75 206 ASP A CA 1
ATOM 1605 C C . ASP A 1 206 ? -4.462 15.284 11.806 1.00 96.75 206 ASP A C 1
ATOM 1607 O O . ASP A 1 206 ? -5.501 14.759 12.217 1.00 96.75 206 ASP A O 1
ATOM 1611 N N . ALA A 1 207 ? -4.386 15.932 10.639 1.00 95.00 207 ALA A N 1
ATOM 1612 C CA . ALA A 1 207 ? -5.502 16.047 9.702 1.00 95.00 207 ALA A CA 1
ATOM 1613 C C . ALA A 1 207 ? -5.902 14.678 9.123 1.00 95.00 207 ALA A C 1
ATOM 1615 O O . ALA A 1 207 ? -7.077 14.317 9.141 1.00 95.00 207 ALA A O 1
ATOM 1616 N N . ALA A 1 208 ? -4.926 13.866 8.709 1.00 94.69 208 ALA A N 1
ATOM 1617 C CA . ALA A 1 208 ? -5.157 12.517 8.198 1.00 94.69 208 ALA A CA 1
ATOM 1618 C C . ALA A 1 208 ? -5.766 11.579 9.256 1.00 94.69 208 ALA A C 1
ATOM 1620 O O . ALA A 1 208 ? -6.688 10.823 8.959 1.00 94.69 208 ALA A O 1
ATOM 1621 N N . LEU A 1 209 ? -5.313 11.653 10.514 1.00 96.12 209 LEU A N 1
ATOM 1622 C CA . LEU A 1 209 ? -5.912 10.903 11.626 1.00 96.12 209 LEU A CA 1
ATOM 1623 C C . LEU A 1 209 ? -7.351 11.353 11.903 1.00 96.12 209 LEU A C 1
ATOM 1625 O O . LEU A 1 209 ? -8.208 10.527 12.218 1.00 96.12 209 LEU A O 1
ATOM 1629 N N . GLU A 1 210 ? -7.637 12.653 11.794 1.00 95.62 210 GLU A N 1
ATOM 1630 C CA . GLU A 1 210 ? -9.003 13.165 11.916 1.00 95.62 210 GLU A CA 1
ATOM 1631 C C . GLU A 1 210 ? -9.913 12.645 10.805 1.00 95.62 210 GLU A C 1
ATOM 1633 O O . GLU A 1 210 ? -11.030 12.202 11.081 1.00 95.62 210 GLU A O 1
ATOM 1638 N N . TYR A 1 211 ? -9.423 12.668 9.565 1.00 94.12 211 TYR A N 1
ATOM 1639 C CA . TYR A 1 211 ? -10.118 12.108 8.417 1.00 94.12 211 TYR A CA 1
ATOM 1640 C C . TYR A 1 211 ? -10.389 10.614 8.632 1.00 94.12 211 TYR A C 1
ATOM 1642 O O . TYR A 1 211 ? -11.538 10.176 8.561 1.00 94.12 211 TYR A O 1
ATOM 1650 N N . ALA A 1 212 ? -9.360 9.841 8.991 1.00 93.38 212 ALA A N 1
ATOM 1651 C CA . ALA A 1 212 ? -9.475 8.408 9.233 1.00 93.38 212 ALA A CA 1
ATOM 1652 C C . ALA A 1 212 ? -10.521 8.075 10.306 1.00 93.38 212 ALA A C 1
ATOM 1654 O O . ALA A 1 212 ? -11.310 7.156 10.119 1.00 93.38 212 ALA A O 1
ATOM 1655 N N . LEU A 1 213 ? -10.588 8.845 11.396 1.00 94.38 213 LEU A N 1
ATOM 1656 C CA . LEU A 1 213 ? -11.620 8.681 12.424 1.00 94.38 213 LEU A CA 1
ATOM 1657 C C . LEU A 1 213 ? -13.020 9.032 11.907 1.00 94.38 213 LEU A C 1
ATOM 1659 O O . LEU A 1 213 ? -13.980 8.316 12.184 1.00 94.38 213 LEU A O 1
ATOM 1663 N N . ARG A 1 214 ? -13.151 10.130 11.154 1.00 94.38 214 ARG A N 1
ATOM 1664 C CA . ARG A 1 214 ? -14.436 10.606 10.617 1.00 94.38 214 ARG A CA 1
ATOM 1665 C C . ARG A 1 214 ? -15.090 9.584 9.688 1.00 94.38 214 ARG A C 1
ATOM 1667 O O . ARG A 1 214 ? -16.310 9.445 9.714 1.00 94.38 214 ARG A O 1
ATOM 1674 N N . TYR A 1 215 ? -14.283 8.886 8.894 1.00 91.50 215 TYR A N 1
ATOM 1675 C CA . TYR A 1 215 ? -14.733 7.853 7.957 1.00 91.50 215 TYR A CA 1
ATOM 1676 C C . TYR A 1 215 ? -14.560 6.428 8.501 1.00 91.50 215 TYR A C 1
ATOM 1678 O O . TYR A 1 215 ? -14.792 5.450 7.785 1.00 91.50 215 TYR A O 1
ATOM 1686 N N . ASP A 1 216 ? -14.213 6.307 9.787 1.00 92.62 216 ASP A N 1
ATOM 1687 C CA . ASP A 1 216 ? -14.083 5.039 10.503 1.00 92.62 216 ASP A CA 1
ATOM 1688 C C . ASP A 1 216 ? -13.086 4.082 9.815 1.00 92.62 216 ASP A C 1
ATOM 1690 O O . ASP A 1 216 ? -13.318 2.888 9.718 1.00 92.62 216 ASP A O 1
ATOM 1694 N N . LEU A 1 217 ? -11.990 4.615 9.268 1.00 90.56 217 LEU A N 1
ATOM 1695 C CA . LEU A 1 217 ? -10.901 3.857 8.637 1.00 90.56 217 LEU A CA 1
ATOM 1696 C C . LEU A 1 217 ? -9.915 3.301 9.677 1.00 90.56 217 LEU A C 1
ATOM 1698 O O . LEU A 1 217 ? -9.359 2.216 9.506 1.00 90.56 217 LEU A O 1
ATOM 1702 N N . LEU A 1 218 ? -9.704 4.053 10.761 1.00 93.44 218 LEU A N 1
ATOM 1703 C CA . LEU A 1 218 ? -8.799 3.717 11.859 1.00 93.44 218 LEU A CA 1
ATOM 1704 C C . LEU A 1 218 ? -9.487 3.941 13.207 1.00 93.44 218 LEU A C 1
ATOM 1706 O O . LEU A 1 218 ? -10.157 4.954 13.413 1.00 93.44 218 LEU A O 1
ATOM 1710 N N . HIS A 1 219 ? -9.215 3.059 14.164 1.00 94.62 219 HIS A N 1
ATOM 1711 C CA . HIS A 1 219 ? -9.307 3.389 15.581 1.00 94.62 219 HIS A CA 1
ATOM 1712 C C . HIS A 1 219 ? -8.012 4.079 16.017 1.00 94.62 219 HIS A C 1
ATOM 1714 O O . HIS A 1 219 ? -6.920 3.590 15.718 1.00 94.62 219 HIS A O 1
ATOM 1720 N N . VAL A 1 220 ? -8.140 5.217 16.707 1.00 95.44 220 VAL A N 1
ATOM 1721 C CA . VAL A 1 220 ? -7.008 6.024 17.183 1.00 95.44 220 VAL A CA 1
ATOM 1722 C C . VAL A 1 220 ? -7.170 6.304 18.673 1.00 95.44 220 VAL A C 1
ATOM 1724 O O . VAL A 1 220 ? -8.064 7.059 19.065 1.00 95.44 220 VAL A O 1
ATOM 1727 N N . ASP A 1 221 ? -6.287 5.741 19.495 1.00 94.75 221 ASP A N 1
ATOM 1728 C CA . ASP A 1 221 ? -6.246 6.047 20.927 1.00 94.75 221 ASP A CA 1
ATOM 1729 C C . ASP A 1 221 ? -5.363 7.268 21.199 1.00 94.75 221 ASP A C 1
ATOM 1731 O O . ASP A 1 221 ? -4.272 7.401 20.642 1.00 94.75 221 ASP A O 1
ATOM 1735 N N . ASP A 1 222 ? -5.842 8.139 22.094 1.00 90.12 222 ASP A N 1
ATOM 1736 C CA . ASP A 1 222 ? -5.151 9.347 22.562 1.00 90.12 222 ASP A CA 1
ATOM 1737 C C . ASP A 1 222 ? -4.641 10.257 21.425 1.00 90.12 222 ASP A C 1
ATOM 1739 O O . ASP A 1 222 ? -3.471 10.624 21.348 1.00 90.12 222 ASP A O 1
ATOM 1743 N N . ARG A 1 223 ? -5.548 10.667 20.521 1.00 91.00 223 ARG A N 1
ATOM 1744 C CA . ARG A 1 223 ? -5.217 11.521 19.359 1.00 91.00 223 ARG A CA 1
ATOM 1745 C C . ARG A 1 223 ? -4.456 12.795 19.733 1.00 91.00 223 ARG A C 1
ATOM 1747 O O . ARG A 1 223 ? -3.720 13.313 18.904 1.00 91.00 223 ARG A O 1
ATOM 1754 N N . ALA A 1 224 ? -4.643 13.349 20.929 1.00 90.56 224 ALA A N 1
ATOM 1755 C CA . ALA A 1 224 ? -3.958 14.577 21.336 1.00 90.56 224 ALA A CA 1
ATOM 1756 C C . ALA A 1 224 ? -2.487 14.344 21.727 1.00 90.56 224 ALA A C 1
ATOM 1758 O O . ALA A 1 224 ? -1.701 15.293 21.713 1.00 90.56 224 ALA A O 1
ATOM 1759 N N . ALA A 1 225 ? -2.100 13.108 22.045 1.00 94.56 225 ALA A N 1
ATOM 1760 C CA . ALA A 1 225 ? -0.734 12.771 22.404 1.00 94.56 225 ALA A CA 1
ATOM 1761 C C . ALA A 1 225 ? 0.227 12.832 21.207 1.00 94.56 225 ALA A C 1
ATOM 1763 O O . ALA A 1 225 ? -0.155 12.830 20.034 1.00 94.56 225 ALA A O 1
ATOM 1764 N N . SER A 1 226 ? 1.523 12.888 21.515 1.00 94.81 226 SER A N 1
ATOM 1765 C CA . SER A 1 226 ? 2.596 12.769 20.521 1.00 94.81 226 SER A CA 1
ATOM 1766 C C . SER A 1 226 ? 2.764 11.338 20.004 1.00 94.81 226 SER A C 1
ATOM 1768 O O . SER A 1 226 ? 3.302 11.141 18.916 1.00 94.81 226 SER A O 1
ATOM 1770 N N . THR A 1 227 ? 2.310 10.355 20.784 1.00 97.06 227 THR A N 1
ATOM 1771 C CA . THR A 1 227 ? 2.297 8.928 20.453 1.00 97.06 227 THR A CA 1
ATOM 1772 C C . THR A 1 227 ? 0.858 8.457 20.441 1.00 97.06 227 THR A C 1
ATOM 1774 O O . THR A 1 227 ? 0.148 8.664 21.419 1.00 97.06 227 THR A O 1
ATOM 1777 N N . VAL A 1 228 ? 0.447 7.835 19.343 1.00 96.50 228 VAL A N 1
ATOM 1778 C CA . VAL A 1 228 ? -0.919 7.354 19.127 1.00 96.50 228 VAL A CA 1
ATOM 1779 C C . VAL A 1 228 ? -0.899 5.845 18.934 1.00 96.50 228 VAL A C 1
ATOM 1781 O O . VAL A 1 228 ? 0.070 5.308 18.398 1.00 96.50 228 VAL A O 1
ATOM 1784 N N . SER A 1 229 ? -1.954 5.159 19.366 1.00 95.81 229 SER A N 1
ATOM 1785 C CA . SER A 1 229 ? -2.201 3.771 18.961 1.00 95.81 229 SER A CA 1
ATOM 1786 C C . SER A 1 229 ? -3.132 3.792 17.761 1.00 95.81 229 SER A C 1
ATOM 1788 O O . SER A 1 229 ? -4.200 4.394 17.856 1.00 95.81 229 SER A O 1
ATOM 1790 N N . ILE A 1 230 ? -2.737 3.176 16.647 1.00 94.69 230 ILE A N 1
ATOM 1791 C CA . ILE A 1 230 ? -3.568 3.086 15.441 1.00 94.69 230 ILE A CA 1
ATOM 1792 C C . ILE A 1 230 ? -3.873 1.625 15.118 1.00 94.69 230 ILE A C 1
ATOM 1794 O O . ILE A 1 230 ? -2.984 0.774 15.117 1.00 94.69 230 ILE A O 1
ATOM 1798 N N . THR A 1 231 ? -5.149 1.329 14.870 1.00 92.69 231 THR A N 1
ATOM 1799 C CA . THR A 1 231 ? -5.623 -0.007 14.477 1.00 92.69 231 THR A CA 1
ATOM 1800 C C . THR A 1 231 ? -6.576 0.122 13.288 1.00 92.69 231 THR A C 1
ATOM 1802 O O . THR A 1 231 ? -7.514 0.920 13.377 1.00 92.69 231 THR A O 1
ATOM 1805 N N . PRO A 1 232 ? -6.377 -0.624 12.185 1.00 91.00 232 PRO A N 1
ATOM 1806 C CA . PRO A 1 232 ? -7.309 -0.616 11.063 1.00 91.00 232 PRO A CA 1
ATOM 1807 C C . PRO A 1 232 ? -8.690 -1.128 11.460 1.00 91.00 232 PRO A C 1
ATOM 1809 O O . PRO A 1 232 ? -8.814 -2.077 12.235 1.00 91.00 232 PRO A O 1
ATOM 1812 N N . VAL A 1 233 ? -9.729 -0.512 10.905 1.00 88.88 233 VAL A N 1
ATOM 1813 C CA . VAL A 1 233 ? -11.104 -0.988 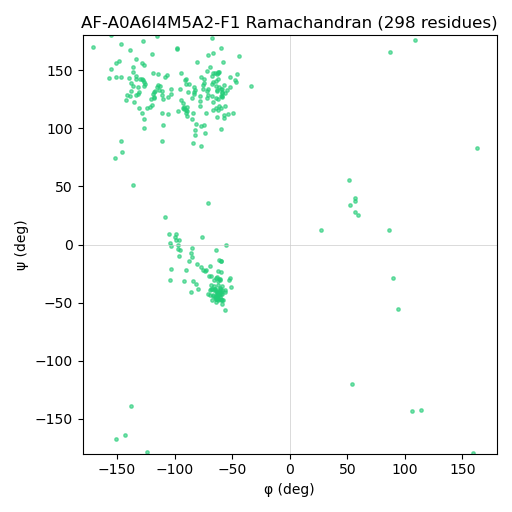11.063 1.00 88.88 233 VAL A CA 1
ATOM 1814 C C . VAL A 1 233 ? -11.411 -1.975 9.940 1.00 88.88 233 VAL A C 1
ATOM 1816 O O . VAL A 1 233 ? -11.392 -1.605 8.768 1.00 88.88 233 VAL A O 1
ATOM 1819 N N . ASP A 1 234 ? -11.722 -3.226 10.286 1.00 85.06 234 ASP A N 1
ATOM 1820 C CA . ASP A 1 234 ? -12.224 -4.211 9.320 1.00 85.06 234 ASP A CA 1
ATOM 1821 C C . ASP A 1 234 ? -13.586 -3.748 8.785 1.00 85.06 234 ASP A C 1
ATOM 1823 O O . ASP A 1 234 ? -14.551 -3.633 9.553 1.00 85.06 234 ASP A O 1
ATOM 1827 N N . LYS A 1 235 ? -13.674 -3.490 7.478 1.00 81.38 235 LYS A N 1
ATOM 1828 C CA . LYS A 1 235 ? -14.901 -3.019 6.820 1.00 81.38 235 LYS A CA 1
ATOM 1829 C C . LYS A 1 235 ? -15.709 -4.130 6.172 1.00 81.38 235 LYS A C 1
ATOM 1831 O O . LYS A 1 235 ? -16.809 -3.852 5.692 1.00 81.38 235 LYS A O 1
ATOM 1836 N N . ARG A 1 236 ? -15.222 -5.374 6.185 1.00 77.88 236 ARG A N 1
ATOM 1837 C CA . ARG A 1 236 ? -15.979 -6.493 5.625 1.00 77.88 236 ARG A CA 1
ATOM 1838 C C . ARG A 1 236 ? -17.293 -6.665 6.378 1.00 77.88 236 ARG A C 1
ATOM 1840 O O . ARG A 1 236 ? -17.274 -6.660 7.624 1.00 77.88 236 ARG A O 1
ATOM 1847 N N . PRO A 1 237 ? -18.411 -6.866 5.659 1.00 74.69 237 PRO A N 1
ATOM 1848 C CA . PRO A 1 237 ? -19.632 -7.389 6.240 1.00 74.69 237 PRO A CA 1
ATOM 1849 C C . PRO A 1 237 ? -19.322 -8.618 7.108 1.00 74.69 237 PRO A C 1
ATOM 1851 O O . PRO A 1 237 ? -18.466 -9.431 6.742 1.00 74.69 237 PRO A O 1
ATOM 1854 N N . PRO A 1 238 ? -19.992 -8.791 8.259 1.00 71.81 238 PRO A N 1
ATOM 1855 C CA . PRO A 1 238 ? -19.782 -9.955 9.116 1.00 71.81 238 PRO A CA 1
ATOM 1856 C C . PRO A 1 238 ? -19.921 -11.291 8.372 1.00 71.81 238 PRO A C 1
ATOM 1858 O O . PRO A 1 238 ? -19.244 -12.255 8.724 1.00 71.81 238 PRO A O 1
ATOM 1861 N N . GLU A 1 239 ? -20.765 -11.351 7.335 1.00 68.94 239 GLU A N 1
ATOM 1862 C CA . GLU A 1 239 ? -20.950 -12.547 6.512 1.00 68.94 239 GLU A CA 1
ATOM 1863 C C . GLU A 1 239 ? -19.726 -12.902 5.653 1.00 68.94 239 GLU A C 1
ATOM 1865 O O . GLU A 1 239 ? -19.537 -14.076 5.345 1.00 68.94 239 GLU A O 1
ATOM 1870 N N . GLU A 1 240 ? -18.894 -11.928 5.279 1.00 68.06 240 GLU A N 1
ATOM 1871 C CA . GLU A 1 240 ? -17.692 -12.145 4.458 1.00 68.06 240 GLU A CA 1
ATOM 1872 C C . GLU A 1 240 ? -16.483 -12.570 5.295 1.00 68.06 240 GLU A C 1
ATOM 1874 O O . GLU A 1 240 ? -15.675 -13.375 4.838 1.00 68.06 240 GLU A O 1
ATOM 1879 N N . ARG A 1 241 ? -16.386 -12.105 6.550 1.00 66.69 241 ARG A N 1
ATOM 1880 C CA . ARG A 1 241 ? -15.302 -12.497 7.478 1.00 66.69 241 ARG A CA 1
ATOM 1881 C C . ARG A 1 241 ? -15.304 -13.990 7.781 1.00 66.69 241 ARG A C 1
ATOM 1883 O O . ARG A 1 241 ? -14.273 -14.597 8.045 1.00 66.69 241 ARG A O 1
ATOM 1890 N N . ASP A 1 242 ? -16.489 -14.581 7.774 1.00 67.69 242 ASP A N 1
ATOM 1891 C CA . ASP A 1 242 ? -16.676 -16.005 7.947 1.00 67.69 242 ASP A CA 1
ATOM 1892 C C . ASP A 1 242 ? -17.876 -16.428 7.098 1.00 67.69 242 ASP A C 1
ATOM 1894 O O . ASP A 1 242 ? -19.004 -16.478 7.600 1.00 67.69 242 ASP A O 1
ATOM 1898 N N . PRO A 1 243 ? -17.659 -16.793 5.821 1.00 60.28 243 PRO A N 1
ATOM 1899 C CA . PRO A 1 243 ? -18.739 -17.237 4.935 1.00 60.28 243 PRO A CA 1
ATOM 1900 C C . PRO A 1 243 ? -19.460 -18.476 5.482 1.00 60.28 243 PRO A C 1
ATOM 1902 O O . PRO A 1 243 ? -20.560 -18.831 5.051 1.00 60.28 243 PRO A O 1
ATOM 1905 N N . PHE A 1 244 ? -18.861 -19.136 6.477 1.00 66.94 244 PHE A N 1
ATOM 1906 C CA . PHE A 1 244 ? -19.435 -20.261 7.184 1.00 66.94 244 PHE A CA 1
ATOM 1907 C C . PHE A 1 244 ? -19.978 -19.904 8.575 1.00 66.94 244 PHE A C 1
ATOM 1909 O O . PHE A 1 244 ? -20.559 -20.794 9.187 1.00 66.94 244 PHE A O 1
ATOM 1916 N N . ALA A 1 245 ? -19.888 -18.664 9.073 1.00 72.19 245 ALA A N 1
ATOM 1917 C CA . ALA A 1 245 ? -20.414 -18.242 10.383 1.00 72.19 245 ALA A CA 1
ATOM 1918 C C . ALA A 1 245 ? -21.897 -18.547 10.458 1.00 72.19 245 ALA A C 1
ATOM 1920 O O . ALA A 1 245 ? -22.340 -19.331 11.294 1.00 72.19 245 ALA A O 1
ATOM 1921 N N . ALA A 1 246 ? -22.651 -18.018 9.494 1.00 66.38 246 ALA A N 1
ATOM 1922 C CA . ALA A 1 246 ? -24.081 -18.254 9.386 1.00 66.38 246 ALA A CA 1
ATOM 1923 C C . ALA A 1 246 ? -24.401 -19.752 9.234 1.00 66.38 246 ALA A C 1
ATOM 1925 O O . ALA A 1 246 ? -25.395 -20.240 9.773 1.00 66.38 246 ALA A O 1
ATOM 1926 N N . ALA A 1 247 ? -23.558 -20.517 8.531 1.00 71.25 247 ALA A N 1
ATOM 1927 C CA . ALA A 1 247 ? -23.725 -21.964 8.407 1.00 71.25 247 ALA A CA 1
ATOM 1928 C C . ALA A 1 247 ? -23.452 -22.699 9.734 1.00 71.25 247 ALA A C 1
ATOM 1930 O O . ALA A 1 247 ? -24.189 -23.626 10.080 1.00 71.25 247 ALA A O 1
ATOM 1931 N N . ARG A 1 248 ? -22.440 -22.276 10.501 1.00 81.44 248 ARG A N 1
ATOM 1932 C CA . ARG A 1 248 ? -22.092 -22.804 11.825 1.00 81.44 248 ARG A CA 1
ATOM 1933 C C . ARG A 1 248 ? -23.144 -22.444 12.864 1.00 81.44 248 ARG A C 1
ATOM 1935 O O . ARG A 1 248 ? -23.562 -23.330 13.599 1.00 81.44 248 ARG A O 1
ATOM 1942 N N . GLU A 1 249 ? -23.639 -21.210 12.877 1.00 77.81 249 GLU A N 1
ATOM 1943 C CA . GLU A 1 249 ? -24.740 -20.774 13.740 1.00 77.81 249 GLU A CA 1
ATOM 1944 C C . GLU A 1 249 ? -26.029 -21.531 13.429 1.00 77.81 249 GLU A C 1
ATOM 1946 O O . GLU A 1 249 ? -26.653 -22.082 14.335 1.00 77.81 249 GLU A O 1
ATOM 1951 N N . ARG A 1 250 ? -26.406 -21.654 12.146 1.00 78.50 250 ARG A N 1
ATOM 1952 C CA . ARG A 1 250 ? -27.562 -22.471 11.736 1.00 78.50 250 ARG A CA 1
ATOM 1953 C C . ARG A 1 250 ? -27.397 -23.923 12.162 1.00 78.50 250 ARG A C 1
ATOM 1955 O O . ARG A 1 250 ? -28.349 -24.529 12.652 1.00 78.50 250 ARG A O 1
ATOM 1962 N N . ARG A 1 251 ? -26.198 -24.488 12.001 1.00 83.25 251 ARG A N 1
ATOM 1963 C CA . ARG A 1 251 ? -25.889 -25.847 12.455 1.00 83.25 251 ARG A CA 1
ATOM 1964 C C . ARG A 1 251 ? -26.017 -25.970 13.973 1.00 83.25 251 ARG A C 1
ATOM 1966 O O . ARG A 1 251 ? -26.684 -26.893 14.429 1.00 83.25 251 ARG A O 1
ATOM 1973 N N . ALA A 1 252 ? -25.451 -25.041 14.738 1.00 86.75 252 ALA A N 1
ATOM 1974 C CA . ALA A 1 252 ? -25.537 -25.024 16.195 1.00 86.75 252 ALA A CA 1
ATOM 1975 C C . ALA A 1 252 ? -26.991 -24.883 16.677 1.00 86.75 252 ALA A C 1
ATOM 1977 O O . ALA A 1 252 ? -27.418 -25.610 17.574 1.00 86.75 252 ALA A O 1
ATOM 1978 N N . ALA A 1 253 ? -27.787 -24.019 16.040 1.00 86.31 253 ALA A N 1
ATOM 1979 C CA . ALA A 1 253 ? -29.208 -23.850 16.329 1.00 86.31 253 ALA A CA 1
ATOM 1980 C C . ALA A 1 253 ? -30.014 -25.127 16.036 1.00 86.31 253 ALA A C 1
ATOM 1982 O O . ALA A 1 253 ? -30.854 -25.534 16.842 1.00 86.31 253 ALA A O 1
ATOM 1983 N N . LEU A 1 254 ? -29.730 -25.803 14.917 1.00 84.69 254 LEU A N 1
ATOM 1984 C CA . LEU A 1 254 ? -30.336 -27.092 14.582 1.00 84.69 254 LEU A CA 1
ATOM 1985 C C . LEU A 1 254 ? -29.950 -28.176 15.596 1.00 84.69 254 LEU A C 1
ATOM 1987 O O . LEU A 1 254 ? -30.822 -28.894 16.085 1.00 84.69 254 LEU A O 1
ATOM 1991 N N . GLU A 1 255 ? -28.667 -28.283 15.946 1.00 88.75 255 GLU A N 1
ATOM 1992 C CA . GLU A 1 255 ? -28.167 -29.227 16.951 1.00 88.75 255 GLU A CA 1
ATOM 1993 C C . GLU A 1 255 ? -28.820 -28.984 18.325 1.00 88.75 255 GLU A C 1
ATOM 1995 O O . GLU A 1 255 ? -29.278 -29.935 18.968 1.00 88.75 255 GLU A O 1
ATOM 2000 N N . ALA A 1 256 ? -28.960 -27.721 18.739 1.00 91.19 256 ALA A N 1
ATOM 2001 C CA . ALA A 1 256 ? -29.649 -27.335 19.968 1.00 91.19 256 ALA A CA 1
ATOM 2002 C C . ALA A 1 256 ? -31.145 -27.698 19.940 1.00 91.19 256 ALA A C 1
ATOM 2004 O O . ALA A 1 256 ? -31.654 -28.307 20.885 1.00 91.19 256 ALA A O 1
ATOM 2005 N N . TRP A 1 257 ? -31.845 -27.392 18.843 1.00 94.88 257 TRP A N 1
ATOM 2006 C CA . TRP A 1 257 ? -33.252 -27.755 18.662 1.00 94.88 257 TRP A CA 1
ATOM 2007 C C . TRP A 1 257 ? -33.457 -29.273 18.703 1.00 94.88 257 TRP A C 1
ATOM 2009 O O . TRP A 1 257 ? -34.356 -29.767 19.388 1.00 94.88 257 TRP A O 1
ATOM 2019 N N . ALA A 1 258 ? -32.609 -30.033 18.009 1.00 93.62 258 ALA A N 1
ATOM 2020 C CA . ALA A 1 258 ? -32.708 -31.484 17.968 1.00 93.62 258 ALA A CA 1
ATOM 2021 C C . ALA A 1 258 ? -32.502 -32.093 19.357 1.00 93.62 258 ALA A C 1
ATOM 2023 O O . ALA A 1 258 ? -33.290 -32.946 19.775 1.00 93.62 258 ALA A O 1
ATOM 2024 N N . LYS A 1 259 ? -31.519 -31.582 20.110 1.00 93.81 259 LYS A N 1
ATOM 2025 C CA . LYS A 1 259 ? -31.287 -31.955 21.509 1.00 93.81 259 LYS A CA 1
ATOM 2026 C C . LYS A 1 259 ? -32.513 -31.679 22.384 1.00 93.81 259 LYS A C 1
ATOM 2028 O O . LYS A 1 259 ? -32.932 -32.574 23.114 1.00 93.81 259 LYS A O 1
ATOM 2033 N N . ALA A 1 260 ? -33.119 -30.495 22.277 1.00 95.50 260 ALA A N 1
ATOM 2034 C CA . ALA A 1 260 ? -34.303 -30.122 23.057 1.00 95.50 260 ALA A CA 1
ATOM 2035 C C . ALA A 1 260 ? -35.536 -30.994 22.752 1.00 95.50 260 ALA A C 1
ATOM 2037 O O . ALA A 1 260 ? -36.380 -31.199 23.619 1.00 95.50 260 ALA A O 1
ATOM 2038 N N . ASN A 1 261 ? -35.626 -31.545 21.539 1.00 96.19 261 ASN A N 1
ATOM 2039 C CA . ASN A 1 261 ? -36.775 -32.327 21.076 1.00 96.19 261 ASN A CA 1
ATOM 2040 C C . ASN A 1 261 ? -36.519 -33.845 21.033 1.00 96.19 261 ASN A C 1
ATOM 2042 O O . ASN A 1 261 ? -37.317 -34.591 20.458 1.00 96.19 261 ASN A O 1
ATOM 2046 N N . GLY A 1 262 ? -35.392 -34.319 21.579 1.00 94.75 262 GLY A N 1
ATOM 2047 C CA . GLY A 1 262 ? -35.009 -35.735 21.524 1.00 94.75 262 GLY A CA 1
ATOM 2048 C C . GLY A 1 262 ? -34.866 -36.276 20.095 1.00 94.75 262 GLY A C 1
ATOM 2049 O O . GLY A 1 262 ? -35.056 -37.470 19.853 1.00 94.75 262 GLY A O 1
ATOM 2050 N N . LYS A 1 263 ? -34.580 -35.404 19.122 1.00 92.44 263 LYS A N 1
ATOM 2051 C CA . LYS A 1 263 ? -34.356 -35.767 17.720 1.00 92.44 263 LYS A CA 1
ATOM 2052 C C . LYS A 1 263 ? -32.861 -35.958 17.473 1.00 92.44 263 LYS A C 1
ATOM 2054 O O . LYS A 1 263 ? -32.025 -35.290 18.072 1.00 92.44 263 LYS A O 1
ATOM 2059 N N . ARG A 1 264 ? -32.516 -36.865 16.559 1.00 89.88 264 ARG A N 1
ATOM 2060 C CA . ARG A 1 264 ? -31.152 -37.007 16.031 1.00 89.88 264 ARG A CA 1
ATOM 2061 C C . ARG A 1 264 ? -31.091 -36.383 14.644 1.00 89.88 264 ARG A C 1
ATOM 2063 O O . ARG A 1 264 ? -31.919 -36.712 13.798 1.00 89.88 264 ARG A O 1
ATOM 2070 N N . ILE A 1 265 ? -30.111 -35.513 14.414 1.00 83.12 265 ILE A N 1
ATOM 2071 C CA . ILE A 1 265 ? -29.796 -35.003 13.077 1.00 83.12 265 ILE A CA 1
ATOM 2072 C C . ILE A 1 265 ? -28.774 -35.951 12.461 1.00 83.12 265 ILE A C 1
ATOM 2074 O O . ILE A 1 265 ? -27.657 -36.075 12.958 1.00 83.12 265 ILE A O 1
ATOM 2078 N N . ASN A 1 266 ? -29.152 -36.622 11.375 1.00 80.19 266 ASN A N 1
ATOM 2079 C CA . ASN A 1 266 ? -28.194 -37.351 10.555 1.00 80.19 266 ASN A CA 1
ATOM 2080 C C . ASN A 1 266 ? -27.531 -36.358 9.604 1.00 80.19 266 ASN A C 1
ATOM 2082 O O . ASN A 1 266 ? -28.050 -36.082 8.523 1.00 80.19 266 ASN A O 1
ATOM 2086 N N . VAL A 1 267 ? -26.381 -35.822 10.006 1.00 66.25 267 VAL A N 1
ATOM 2087 C CA . VAL A 1 267 ? -25.524 -35.073 9.089 1.00 66.25 267 VAL A CA 1
ATOM 2088 C C . VAL A 1 267 ? -24.870 -36.098 8.170 1.00 66.25 267 VAL A C 1
ATOM 2090 O O . VAL A 1 267 ? -23.880 -36.731 8.528 1.00 66.25 267 VAL A O 1
ATOM 2093 N N . ARG A 1 268 ? -25.442 -36.321 6.984 1.00 61.53 268 ARG A N 1
ATOM 2094 C CA . ARG A 1 268 ? -24.666 -36.953 5.918 1.00 61.53 268 ARG A CA 1
ATOM 2095 C C . ARG A 1 268 ? -23.579 -35.957 5.537 1.00 61.53 268 ARG A C 1
ATOM 2097 O O . ARG A 1 268 ? -23.899 -34.868 5.073 1.00 61.53 268 ARG A O 1
ATOM 2104 N N . ALA A 1 269 ? -22.319 -36.319 5.769 1.00 45.41 269 ALA A N 1
ATOM 2105 C CA . ALA A 1 269 ? -21.197 -35.617 5.166 1.00 45.41 269 ALA A CA 1
ATOM 2106 C C . ALA A 1 269 ? -21.452 -35.598 3.657 1.00 45.41 269 ALA A C 1
ATOM 2108 O O . ALA A 1 269 ? -21.518 -36.657 3.028 1.00 45.41 269 ALA A O 1
ATOM 2109 N N . ASN A 1 270 ? -21.707 -34.417 3.098 1.00 44.81 270 ASN A N 1
ATOM 2110 C CA . ASN A 1 270 ? -21.828 -34.302 1.657 1.00 44.81 270 ASN A CA 1
ATOM 2111 C C . ASN A 1 270 ? -20.463 -34.692 1.066 1.00 44.81 270 ASN A C 1
ATOM 2113 O O . ASN A 1 270 ? -19.442 -34.215 1.572 1.00 44.81 270 ASN A O 1
ATOM 2117 N N . PRO A 1 271 ? -20.405 -35.564 0.046 1.00 40.59 271 PRO A N 1
ATOM 2118 C CA . PRO A 1 271 ? -19.169 -35.759 -0.695 1.00 40.59 271 PRO A CA 1
ATOM 2119 C C . PRO A 1 271 ? -18.728 -34.397 -1.246 1.00 40.59 271 PRO A C 1
ATOM 2121 O O . PRO A 1 271 ? -19.573 -33.610 -1.670 1.00 40.59 271 PRO A O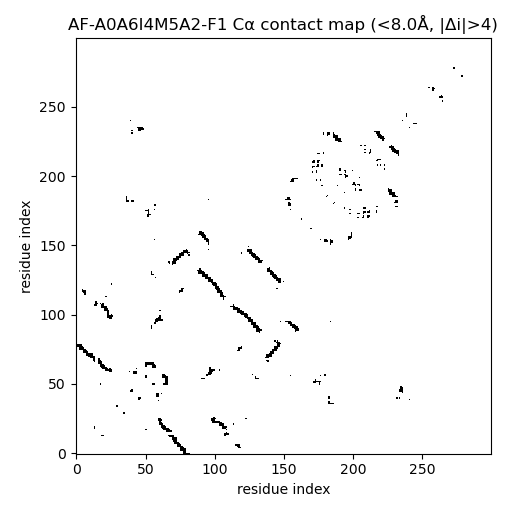 1
ATOM 2124 N N . HIS A 1 272 ? -17.426 -34.114 -1.155 1.00 37.19 272 HIS A N 1
ATOM 2125 C CA . HIS A 1 272 ? -16.790 -32.843 -1.516 1.00 37.19 272 HIS A CA 1
ATOM 2126 C C . HIS A 1 272 ? -17.452 -32.128 -2.710 1.00 37.19 272 HIS A C 1
ATOM 2128 O O . HIS A 1 272 ? -17.725 -32.780 -3.724 1.00 37.19 272 HIS A O 1
ATOM 2134 N N . PRO A 1 273 ? -17.653 -30.797 -2.640 1.00 41.81 273 PRO A N 1
ATOM 2135 C CA . PRO A 1 273 ? -18.136 -30.040 -3.783 1.00 41.81 273 PRO A CA 1
ATOM 2136 C C . PRO A 1 273 ? -17.120 -30.168 -4.923 1.00 41.81 273 PRO A C 1
ATOM 2138 O O . PRO A 1 273 ? -15.955 -29.794 -4.789 1.00 41.81 273 PRO A O 1
ATOM 2141 N N . ARG A 1 274 ? -17.555 -30.729 -6.055 1.00 44.00 274 ARG A N 1
ATOM 2142 C CA . ARG A 1 274 ? -16.856 -30.528 -7.325 1.00 44.00 274 ARG A CA 1
ATOM 2143 C C . ARG A 1 274 ? -16.958 -29.040 -7.649 1.00 44.00 274 ARG A C 1
ATOM 2145 O O . ARG A 1 274 ? -18.057 -28.498 -7.646 1.00 44.00 274 ARG A O 1
ATOM 2152 N N . SER A 1 275 ? -15.815 -28.406 -7.894 1.00 42.34 275 SER A N 1
ATOM 2153 C CA . SER A 1 275 ? -15.695 -26.998 -8.275 1.00 42.34 275 SER A CA 1
ATOM 2154 C C . SER A 1 275 ? -16.649 -26.661 -9.426 1.00 42.34 275 SER A C 1
ATOM 2156 O O . SER A 1 275 ? -16.485 -27.173 -10.535 1.00 42.34 275 SER A O 1
ATOM 2158 N N . GLY A 1 276 ? -17.647 -25.826 -9.158 1.00 39.84 276 GLY A N 1
ATOM 2159 C CA . GLY A 1 276 ? -18.615 -25.383 -10.155 1.00 39.84 276 GLY A CA 1
ATOM 2160 C C . GLY A 1 276 ? -19.852 -24.787 -9.499 1.00 39.84 276 GLY A C 1
ATOM 2161 O O . GLY A 1 276 ? -20.816 -25.507 -9.291 1.00 39.84 276 GLY A O 1
ATOM 2162 N N . ASN A 1 277 ? -19.751 -23.506 -9.134 1.00 43.75 277 ASN A N 1
ATOM 2163 C CA . ASN A 1 277 ? -20.762 -22.453 -8.919 1.00 43.75 277 ASN A CA 1
ATOM 2164 C C . ASN A 1 277 ? -22.224 -22.719 -8.501 1.00 43.75 277 ASN A C 1
ATOM 2166 O O . ASN A 1 277 ? -22.985 -21.763 -8.460 1.00 43.75 277 ASN A O 1
ATOM 2170 N N . ASP A 1 278 ? -22.617 -23.909 -8.064 1.00 50.16 278 ASP A N 1
ATOM 2171 C CA . ASP A 1 278 ? -23.921 -24.133 -7.437 1.00 50.16 278 ASP A CA 1
ATOM 2172 C C . ASP A 1 278 ? -23.729 -24.812 -6.080 1.00 50.16 278 ASP A C 1
ATOM 2174 O O . ASP A 1 278 ? -23.365 -25.985 -5.977 1.00 50.16 278 ASP A O 1
ATOM 2178 N N . SER A 1 279 ? -23.946 -24.073 -4.993 1.00 41.94 279 SER A N 1
ATOM 2179 C CA . SER A 1 279 ? -23.941 -24.636 -3.639 1.00 41.94 279 SER A CA 1
ATOM 2180 C C . SER A 1 279 ? -24.951 -23.939 -2.734 1.00 41.94 279 SER A C 1
ATOM 2182 O O . SER A 1 279 ? -24.610 -23.137 -1.873 1.00 41.94 279 SER A O 1
ATOM 2184 N N . ALA A 1 280 ? -26.216 -24.336 -2.875 1.00 41.69 280 ALA A N 1
ATOM 2185 C CA . ALA A 1 280 ? -27.142 -24.376 -1.751 1.00 41.69 280 ALA A CA 1
ATOM 2186 C C . ALA A 1 280 ? -27.074 -25.783 -1.132 1.00 41.69 280 ALA A C 1
ATOM 2188 O O . ALA A 1 280 ? -27.360 -26.783 -1.793 1.00 41.69 280 ALA A O 1
ATOM 2189 N N . ALA A 1 281 ? -26.674 -25.887 0.137 1.00 46.09 281 ALA A N 1
ATOM 2190 C CA . ALA A 1 281 ? -26.683 -27.153 0.862 1.00 46.09 281 ALA A CA 1
ATOM 2191 C C . ALA A 1 281 ? -28.128 -27.674 1.004 1.00 46.09 281 ALA A C 1
ATOM 2193 O O . ALA A 1 281 ? -28.927 -27.117 1.756 1.00 46.09 281 ALA A O 1
ATOM 2194 N N . ALA A 1 282 ? -28.474 -28.757 0.304 1.00 44.44 282 ALA A N 1
ATOM 2195 C CA . ALA A 1 282 ? -29.761 -29.426 0.475 1.00 44.44 282 ALA A CA 1
ATOM 2196 C C . ALA A 1 282 ? -29.744 -30.284 1.754 1.00 44.44 282 ALA A C 1
ATOM 2198 O O . ALA A 1 282 ? -29.195 -31.386 1.781 1.00 44.44 282 ALA A O 1
ATOM 2199 N N . ILE A 1 283 ? -30.356 -29.782 2.829 1.00 47.12 283 ILE A N 1
ATOM 2200 C CA . ILE A 1 283 ? -30.577 -30.534 4.071 1.00 47.12 283 ILE A CA 1
ATOM 2201 C C . ILE A 1 283 ? -31.927 -31.249 3.958 1.00 47.12 283 ILE A C 1
ATOM 2203 O O . ILE A 1 283 ? -32.977 -30.613 3.927 1.00 47.12 283 ILE A O 1
ATOM 2207 N N . SER A 1 284 ? -31.915 -32.583 3.903 1.00 45.06 284 SER A N 1
ATOM 2208 C CA . SER A 1 284 ? -33.142 -33.386 3.890 1.00 45.06 284 SER A CA 1
ATOM 2209 C C . SER A 1 284 ? -33.525 -33.792 5.316 1.00 45.06 284 SER A C 1
ATOM 2211 O O . SER A 1 284 ? -32.782 -34.506 5.989 1.00 45.06 284 SER A O 1
ATOM 2213 N N . MET A 1 285 ? -34.688 -33.341 5.793 1.00 37.62 285 MET A N 1
ATOM 2214 C CA . MET A 1 285 ? -35.262 -33.794 7.061 1.00 37.62 285 MET A CA 1
ATOM 2215 C C . MET A 1 285 ? -36.062 -35.078 6.838 1.00 37.62 285 MET A C 1
ATOM 2217 O O . MET A 1 285 ? -37.159 -35.050 6.287 1.00 37.62 285 MET A O 1
ATOM 2221 N N . THR A 1 286 ? -35.550 -36.219 7.298 1.00 42.06 286 THR A N 1
ATOM 2222 C CA . THR A 1 286 ? -36.345 -37.453 7.333 1.00 42.06 286 THR A CA 1
ATOM 2223 C C . THR A 1 286 ? -37.215 -37.453 8.588 1.00 42.06 286 THR A C 1
ATOM 2225 O O . THR A 1 286 ? -36.754 -37.781 9.681 1.00 42.06 286 THR A O 1
ATOM 2228 N N . VAL A 1 287 ? -38.484 -37.072 8.444 1.00 42.59 287 VAL A N 1
ATOM 2229 C CA . VAL A 1 287 ? -39.496 -37.308 9.480 1.00 42.59 287 VAL A CA 1
ATOM 2230 C C . VAL A 1 287 ? -39.913 -38.780 9.380 1.00 42.59 287 VAL A C 1
ATOM 2232 O O . VAL A 1 287 ? -40.392 -39.189 8.323 1.00 42.59 287 VAL A O 1
ATOM 2235 N N . PRO A 1 288 ? -39.727 -39.611 10.422 1.00 42.88 288 PRO A N 1
ATOM 2236 C CA . PRO A 1 288 ? -40.252 -40.968 10.400 1.00 42.88 288 PRO A CA 1
ATOM 2237 C C . PRO A 1 288 ? -41.779 -40.897 10.315 1.00 42.88 288 PRO A C 1
ATOM 2239 O O . PRO A 1 288 ? -42.430 -40.377 11.222 1.00 42.88 288 PRO A O 1
ATOM 2242 N N . LEU A 1 289 ? -42.334 -41.397 9.208 1.00 41.69 289 LEU A N 1
ATOM 2243 C CA . LEU A 1 289 ? -43.775 -41.560 9.042 1.00 41.69 289 LEU A CA 1
ATOM 2244 C C . LEU A 1 289 ? -44.319 -42.384 10.224 1.00 41.69 289 LEU A C 1
ATOM 2246 O O . LEU A 1 289 ? -43.722 -43.414 10.567 1.00 41.69 289 LEU A O 1
ATOM 2250 N N . PRO A 1 290 ? -45.418 -41.951 10.868 1.00 46.12 290 PRO A N 1
ATOM 2251 C CA . PRO A 1 290 ? -46.054 -42.737 11.912 1.00 46.12 290 PRO A CA 1
ATOM 2252 C C . PRO A 1 290 ? -46.404 -44.111 11.341 1.00 46.12 290 PRO A C 1
ATOM 2254 O O . PRO A 1 290 ? -46.969 -44.215 10.253 1.00 46.12 290 PRO A O 1
ATOM 2257 N N . LYS A 1 291 ? -46.024 -45.170 12.065 1.00 52.00 291 LYS A N 1
ATOM 2258 C CA . LYS A 1 291 ? -46.353 -46.547 11.694 1.00 52.00 291 LYS A CA 1
ATOM 2259 C C . LYS A 1 291 ? -47.872 -46.648 11.590 1.00 52.00 291 LYS A C 1
ATOM 2261 O O . LYS A 1 291 ? -48.557 -46.594 12.609 1.00 52.00 291 LYS A O 1
ATOM 2266 N N . THR A 1 292 ? -48.389 -46.779 10.375 1.00 54.12 292 THR A N 1
ATOM 2267 C CA . THR A 1 292 ? -49.786 -47.136 10.159 1.00 54.12 292 THR A CA 1
ATOM 2268 C C . THR A 1 292 ? -50.030 -48.487 10.835 1.00 54.12 292 THR A C 1
ATOM 2270 O O . THR A 1 292 ? -49.248 -49.422 10.620 1.00 54.12 292 THR A O 1
ATOM 2273 N N . PRO A 1 293 ? -51.050 -48.605 11.704 1.00 54.12 293 PRO A N 1
ATOM 2274 C CA . PRO A 1 293 ? -51.368 -49.870 12.343 1.00 54.12 293 PRO A CA 1
ATOM 2275 C C . PRO A 1 293 ? -51.670 -50.912 11.266 1.00 54.12 293 PRO A C 1
ATOM 2277 O O . PRO A 1 293 ? -52.397 -50.662 10.304 1.00 54.12 293 PRO A O 1
ATOM 2280 N N . ARG A 1 294 ? -51.034 -52.073 11.414 1.00 61.16 294 ARG A N 1
ATOM 2281 C CA . ARG A 1 294 ? -51.206 -53.224 10.531 1.00 61.16 294 ARG A CA 1
ATOM 2282 C C . ARG A 1 294 ? -52.675 -53.660 10.640 1.00 61.16 294 ARG A C 1
ATOM 2284 O O . ARG A 1 294 ? -53.109 -53.881 11.768 1.00 61.16 294 ARG A O 1
ATOM 2291 N N . PRO A 1 295 ? -53.435 -53.769 9.536 1.00 59.56 295 PRO A N 1
ATOM 2292 C CA . PRO A 1 295 ? -54.816 -54.225 9.613 1.00 59.56 295 PRO A CA 1
ATOM 2293 C C . PRO A 1 295 ? -54.845 -55.628 10.222 1.00 59.56 295 PRO A C 1
ATOM 2295 O O . PRO A 1 295 ? -54.093 -56.513 9.798 1.00 59.56 295 PRO A O 1
ATOM 2298 N N . GLU A 1 296 ? -55.667 -55.792 11.256 1.00 61.47 296 GLU A N 1
ATOM 2299 C CA . GLU A 1 296 ? -55.916 -57.078 11.893 1.00 61.47 296 GLU A CA 1
ATOM 2300 C C . GLU A 1 296 ? -56.463 -58.049 10.843 1.00 61.47 296 GLU A C 1
ATOM 2302 O O . GLU A 1 296 ? -57.399 -57.736 10.104 1.00 61.47 296 GLU A O 1
ATOM 2307 N N . ARG A 1 297 ? -55.833 -59.223 10.736 1.00 58.28 297 ARG A N 1
ATOM 2308 C CA . ARG A 1 297 ? -56.393 -60.326 9.957 1.00 58.28 297 ARG A CA 1
ATOM 2309 C C . ARG A 1 297 ? -57.654 -60.808 10.682 1.00 58.28 297 ARG A C 1
ATOM 2311 O O . ARG A 1 297 ? -57.541 -61.110 11.870 1.00 58.28 297 ARG A O 1
ATOM 2318 N N . PRO A 1 298 ? -58.808 -60.914 10.005 1.00 56.59 298 PRO A N 1
ATOM 2319 C CA . PRO A 1 298 ? -59.957 -61.621 10.554 1.00 56.59 298 PRO A CA 1
ATOM 2320 C C . PRO A 1 298 ? -59.551 -63.071 10.832 1.00 56.59 298 PRO A C 1
ATOM 2322 O O . PRO A 1 298 ? -58.906 -63.694 9.986 1.00 56.59 298 PRO A O 1
ATOM 2325 N N . GLY A 1 299 ? -59.852 -63.546 12.038 1.00 62.72 299 GLY A N 1
ATOM 2326 C CA . GLY A 1 299 ? -59.553 -64.903 12.481 1.00 62.72 299 GLY A CA 1
ATOM 2327 C C . GLY A 1 299 ? -60.439 -65.954 11.814 1.00 62.72 299 GLY A C 1
ATOM 2328 O O . GLY A 1 299 ? -61.598 -65.674 11.501 1.00 62.72 299 GLY A O 1
ATOM 2329 N N . ASP A 1 300 ? -59.851 -67.139 11.649 1.00 55.94 300 ASP A N 1
ATOM 2330 C CA . ASP A 1 300 ? -60.536 -68.431 11.528 1.00 55.94 300 ASP A CA 1
ATOM 2331 C C . ASP A 1 300 ? -60.741 -69.038 12.926 1.00 55.94 300 ASP A C 1
ATOM 2333 O O . ASP A 1 300 ? -59.838 -68.852 13.783 1.00 55.94 300 ASP A O 1
#

Mean predicted aligned error: 10.04 Å

Foldseek 3Di:
DDFPDKDKDQWDFAPPQKWKKFAAFADDDDDPLCPPFDLCCLDPCQPVDAQLAQQWFEGGGMTMHGHDGTEIEMEIADAADDDPDPDDFQWKKKAKYWHQFQFMFTDYPPDPDGHDTDGHGHGAIKMWMWTWDDDDPYIYIYIYIYGDPSDQAFMFTPHHHDDDPPPPSLLVNLLVSVLSRCNRPFFKDFLVVSCRRHVHDSVSVLSNVVVCVVVVQWDWPPSVDRMIGIHGDRPDDPCVSPVCPVVVVVVVVVVVVCVVVVHDQPPDPDPDDDPDPDDDDDRDDDDPDPPDDDDDDDDD

pLDDT: mean 83.05, std 15.78, range [37.19, 97.88]